Protein AF-A0A7H9DQM4-F1 (afdb_monomer_lite)

Radius of gyration: 20.91 Å; chains: 1; bounding box: 54×63×59 Å

Structure (mmCIF, N/CA/C/O backbone):
data_AF-A0A7H9DQM4-F1
#
_entry.id   AF-A0A7H9DQM4-F1
#
loop_
_atom_site.group_PDB
_atom_site.id
_atom_site.type_symbol
_atom_site.label_atom_id
_atom_site.label_alt_id
_atom_site.label_comp_id
_atom_site.label_asym_id
_atom_site.label_entity_id
_atom_site.label_seq_id
_atom_site.pdbx_PDB_ins_code
_atom_site.Cartn_x
_atom_site.Cartn_y
_atom_site.Cartn_z
_atom_site.occupancy
_atom_site.B_iso_or_equiv
_atom_site.auth_seq_id
_atom_site.auth_comp_id
_atom_site.auth_asym_id
_atom_site.auth_atom_id
_atom_site.pdbx_PDB_model_num
ATOM 1 N N . MET A 1 1 ? -36.161 44.760 -43.637 1.00 44.19 1 MET A N 1
ATOM 2 C CA . MET A 1 1 ? -35.387 45.020 -42.407 1.00 44.19 1 MET A CA 1
ATOM 3 C C . MET A 1 1 ? -36.335 44.905 -41.230 1.00 44.19 1 MET A C 1
ATOM 5 O O . MET A 1 1 ? -37.288 45.665 -41.188 1.00 44.19 1 MET A O 1
ATOM 9 N N . ASN A 1 2 ? -36.123 43.927 -40.350 1.00 32.44 2 ASN A N 1
ATOM 10 C CA . ASN A 1 2 ? -36.428 44.041 -38.924 1.00 32.44 2 ASN A CA 1
ATOM 11 C C . ASN A 1 2 ? -35.710 42.906 -38.190 1.00 32.44 2 ASN A C 1
ATOM 13 O O . ASN A 1 2 ? -35.942 41.729 -38.456 1.00 32.44 2 ASN A O 1
ATOM 17 N N . ASN A 1 3 ? -34.782 43.320 -37.331 1.00 38.41 3 ASN A N 1
ATOM 18 C CA . ASN A 1 3 ? -33.968 42.493 -36.455 1.00 38.41 3 ASN A CA 1
ATOM 19 C C . ASN A 1 3 ? -34.846 41.823 -35.398 1.00 38.41 3 ASN A C 1
ATOM 21 O O . ASN A 1 3 ? -35.487 42.526 -34.624 1.00 38.41 3 ASN A O 1
ATOM 25 N N . ASN A 1 4 ? -34.782 40.497 -35.303 1.00 34.72 4 ASN A N 1
ATOM 26 C CA . ASN A 1 4 ? -35.120 39.785 -34.076 1.00 34.72 4 ASN A CA 1
ATOM 27 C C . ASN A 1 4 ? -33.871 39.050 -33.594 1.00 34.72 4 ASN A C 1
ATOM 29 O O . ASN A 1 4 ? -33.494 38.004 -34.119 1.00 34.72 4 ASN A O 1
ATOM 33 N N . SER A 1 5 ? -33.221 39.649 -32.601 1.00 39.75 5 SER A N 1
ATOM 34 C CA . SER A 1 5 ? -32.125 39.064 -31.842 1.00 39.75 5 SER A CA 1
ATOM 35 C C . SER A 1 5 ? -32.677 37.942 -30.962 1.00 39.75 5 SER A C 1
ATOM 37 O O . SER A 1 5 ? -33.424 38.200 -30.020 1.00 39.75 5 SER A O 1
ATOM 39 N N . VAL A 1 6 ? -32.315 36.695 -31.261 1.00 37.50 6 VAL A N 1
ATOM 40 C CA . VAL A 1 6 ? -32.557 35.560 -30.365 1.00 37.50 6 VAL A CA 1
ATOM 41 C C . VAL A 1 6 ? -31.378 35.474 -29.400 1.00 37.50 6 VAL A C 1
ATOM 43 O O . VAL A 1 6 ? -30.269 35.118 -29.791 1.00 37.50 6 VAL A O 1
ATOM 46 N N . ASN A 1 7 ? -31.620 35.827 -28.138 1.00 35.59 7 ASN A N 1
ATOM 47 C CA . ASN A 1 7 ? -30.690 35.582 -27.040 1.00 35.59 7 ASN A CA 1
ATOM 48 C C . ASN A 1 7 ? -30.613 34.073 -26.778 1.00 35.59 7 ASN A C 1
ATOM 50 O O . ASN A 1 7 ? -31.539 33.482 -26.224 1.00 35.59 7 ASN A O 1
ATOM 54 N N . ILE A 1 8 ? -29.500 33.455 -27.167 1.00 38.97 8 ILE A N 1
ATOM 55 C CA . ILE A 1 8 ? -29.148 32.096 -26.760 1.00 38.97 8 ILE A CA 1
ATOM 56 C C . ILE A 1 8 ? -28.561 32.200 -25.352 1.00 38.97 8 ILE A C 1
ATOM 58 O O . ILE A 1 8 ? -27.406 32.582 -25.177 1.00 38.97 8 ILE A O 1
ATOM 62 N N . VAL A 1 9 ? -29.366 31.891 -24.336 1.00 37.50 9 VAL A N 1
ATOM 63 C CA . VAL A 1 9 ? -28.864 31.700 -22.972 1.00 37.50 9 VAL A CA 1
ATOM 64 C C . VAL A 1 9 ? -28.128 30.362 -22.948 1.00 37.50 9 VAL A C 1
ATOM 66 O O . VAL A 1 9 ? -28.746 29.299 -22.924 1.00 37.50 9 VAL A O 1
ATOM 69 N N . GLN A 1 10 ? -26.797 30.412 -23.008 1.00 35.47 10 GLN A N 1
ATOM 70 C CA . GLN A 1 10 ? -25.947 29.262 -22.719 1.00 35.47 10 GLN A CA 1
ATOM 71 C C . GLN A 1 10 ? -26.076 28.928 -21.233 1.00 35.47 10 GLN A C 1
ATOM 73 O O . GLN A 1 10 ? -25.578 29.648 -20.373 1.00 35.47 10 GLN A O 1
ATOM 78 N N . ASN A 1 11 ? -26.773 27.834 -20.938 1.00 35.66 11 ASN A N 1
ATOM 79 C CA . ASN A 1 11 ? -26.879 27.293 -19.593 1.00 35.66 11 ASN A CA 1
ATOM 80 C C . ASN A 1 11 ? -25.652 26.405 -19.326 1.00 35.66 11 ASN A C 1
ATOM 82 O O . ASN A 1 11 ? -25.683 25.196 -19.549 1.00 35.66 11 ASN A O 1
ATOM 86 N N . THR A 1 12 ? -24.536 27.010 -18.919 1.00 40.31 12 THR A N 1
ATOM 87 C CA . THR A 1 12 ? -23.339 26.285 -18.470 1.00 40.31 12 THR A CA 1
ATOM 88 C C . THR A 1 12 ? -23.440 26.002 -16.975 1.00 40.31 12 THR A C 1
ATOM 90 O O . THR A 1 12 ? -22.790 26.662 -16.170 1.00 40.31 12 THR A O 1
ATOM 93 N N . ASN A 1 13 ? -24.249 25.012 -16.600 1.00 38.84 13 ASN A N 1
ATOM 94 C CA . ASN A 1 13 ? -24.186 24.420 -15.264 1.00 38.84 13 ASN A CA 1
ATOM 95 C C . ASN A 1 13 ? -23.388 23.117 -15.332 1.00 38.84 13 ASN A C 1
ATOM 97 O O . ASN A 1 13 ? -23.946 22.024 -15.351 1.00 38.84 13 ASN A O 1
ATOM 101 N N . THR A 1 14 ? -22.063 23.238 -15.372 1.00 46.62 14 THR A N 1
ATOM 102 C CA . THR A 1 14 ? -21.159 22.172 -14.923 1.00 46.62 14 THR A CA 1
ATOM 103 C C . THR A 1 14 ? -20.998 22.298 -13.411 1.00 46.62 14 THR A C 1
ATOM 105 O O . THR A 1 14 ? -19.963 22.748 -12.922 1.00 46.62 14 THR A O 1
ATOM 108 N N . GLU A 1 15 ? -22.045 21.962 -12.659 1.00 41.69 15 GLU A N 1
ATOM 109 C CA . GLU A 1 15 ? -21.874 21.645 -11.243 1.00 41.69 15 GLU A CA 1
ATOM 110 C C . GLU A 1 15 ? -21.448 20.179 -11.157 1.00 41.69 15 GLU A C 1
ATOM 112 O O . GLU A 1 15 ? -22.203 19.280 -11.529 1.00 41.69 15 GLU A O 1
ATOM 117 N N . ASN A 1 16 ? -20.216 19.942 -10.698 1.00 45.72 16 ASN A N 1
ATOM 118 C CA . ASN A 1 16 ? -19.781 18.604 -10.310 1.00 45.72 16 ASN A CA 1
ATOM 119 C C . ASN A 1 16 ? -20.790 18.041 -9.294 1.00 45.72 16 ASN A C 1
ATOM 121 O O . ASN A 1 16 ? -21.164 18.767 -8.362 1.00 45.72 16 ASN A O 1
ATOM 125 N N . PRO A 1 17 ? -21.240 16.783 -9.442 1.00 47.78 17 PRO A N 1
ATOM 126 C CA . PRO A 1 17 ? -22.195 16.202 -8.513 1.00 47.78 17 PRO A CA 1
ATOM 127 C C . PRO A 1 17 ? -21.621 16.259 -7.094 1.00 47.78 17 PRO A C 1
ATOM 129 O O . PRO A 1 17 ? -20.478 15.868 -6.853 1.00 47.78 17 PRO A O 1
ATOM 132 N N . LYS A 1 18 ? -22.409 16.788 -6.149 1.00 44.75 18 LYS A N 1
ATOM 133 C CA . LYS A 1 18 ? -22.052 16.764 -4.726 1.00 44.75 18 LYS A CA 1
ATOM 134 C C . LYS A 1 18 ? -21.859 15.304 -4.292 1.00 44.75 18 LYS A C 1
ATOM 136 O O . LYS A 1 18 ? -22.690 14.475 -4.662 1.00 44.75 18 LYS A O 1
ATOM 141 N N . PRO A 1 19 ? -20.813 14.989 -3.509 1.00 51.72 19 PRO A N 1
ATOM 142 C CA . PRO A 1 19 ? -20.580 13.628 -3.048 1.00 51.72 19 PRO A CA 1
ATOM 143 C C . PRO A 1 19 ? -21.771 13.142 -2.217 1.00 51.72 19 PRO A C 1
ATOM 145 O O . PRO A 1 19 ? -22.241 13.840 -1.314 1.00 51.72 19 PRO A O 1
ATOM 148 N N . ASP A 1 20 ? -22.267 11.954 -2.556 1.00 57.88 20 ASP A N 1
ATOM 149 C CA . ASP A 1 20 ? -23.312 11.261 -1.811 1.00 57.88 20 ASP A CA 1
ATOM 150 C C . ASP A 1 20 ? -22.769 10.873 -0.427 1.00 57.88 20 ASP A C 1
ATOM 152 O O . ASP A 1 20 ? -21.720 10.235 -0.303 1.00 57.88 20 ASP A O 1
ATOM 156 N N . ASN A 1 21 ? -23.474 11.292 0.624 1.00 64.69 21 ASN A N 1
ATOM 157 C CA . ASN A 1 21 ? -23.032 11.180 2.016 1.00 64.69 21 ASN A CA 1
ATOM 158 C C . ASN A 1 21 ? -22.983 9.722 2.523 1.00 64.69 21 ASN A C 1
ATOM 160 O O . ASN A 1 21 ? -22.493 9.474 3.623 1.00 64.69 21 ASN A O 1
ATOM 164 N N . ASN A 1 22 ? -23.469 8.767 1.721 1.00 77.25 22 ASN A N 1
ATOM 165 C CA . ASN A 1 22 ? -23.431 7.332 2.003 1.00 77.25 22 ASN A CA 1
ATOM 166 C C . ASN A 1 22 ? -22.260 6.592 1.335 1.00 77.25 22 ASN A C 1
ATOM 168 O O . ASN A 1 22 ? -22.155 5.378 1.477 1.00 77.25 22 ASN A O 1
ATOM 172 N N . GLN A 1 23 ? -21.387 7.276 0.594 1.00 91.06 23 GLN A N 1
ATOM 173 C CA . GLN A 1 23 ? -20.245 6.620 -0.042 1.00 91.06 23 GLN A CA 1
ATOM 174 C C . GLN A 1 23 ? -19.089 6.409 0.937 1.00 91.06 23 GLN A C 1
ATOM 176 O O . GLN A 1 23 ? -18.832 7.239 1.816 1.00 91.06 23 GLN A O 1
ATOM 181 N N . ASN A 1 24 ? -18.336 5.329 0.724 1.00 95.38 24 ASN A N 1
ATOM 182 C CA . ASN A 1 24 ? -17.069 5.104 1.413 1.00 95.38 24 ASN A CA 1
ATOM 183 C C . ASN A 1 24 ? -16.102 6.266 1.173 1.00 95.38 24 ASN A C 1
ATOM 185 O O . ASN A 1 24 ? -16.124 6.935 0.134 1.00 95.38 24 ASN A O 1
ATOM 189 N N . GLU A 1 25 ? -15.243 6.520 2.150 1.00 96.50 25 GLU A N 1
ATOM 190 C CA . GLU A 1 25 ? -14.303 7.628 2.103 1.00 96.50 25 GLU A CA 1
ATOM 191 C C . GLU A 1 25 ? -13.268 7.464 0.989 1.00 96.50 25 GLU A C 1
ATOM 193 O O . GLU A 1 25 ? -12.878 6.356 0.612 1.00 96.50 25 GLU A O 1
ATOM 198 N N . VAL A 1 26 ? -12.778 8.606 0.508 1.00 96.50 26 VAL A N 1
ATOM 199 C CA . VAL A 1 26 ? -11.675 8.672 -0.449 1.00 96.50 26 VAL A CA 1
ATOM 200 C C . VAL A 1 26 ? -10.346 8.680 0.296 1.00 96.50 26 VAL A C 1
ATOM 202 O O . VAL A 1 26 ? -10.137 9.467 1.227 1.00 96.50 26 VAL A O 1
ATOM 205 N N . MET A 1 27 ? -9.415 7.849 -0.160 1.00 96.81 27 MET A N 1
ATOM 206 C CA . MET A 1 27 ? -8.017 7.874 0.251 1.00 96.81 27 MET A CA 1
ATOM 207 C C . MET A 1 27 ? -7.147 8.159 -0.971 1.00 96.81 27 MET A C 1
ATOM 209 O O . MET A 1 27 ? -6.759 7.259 -1.708 1.00 96.81 27 MET A O 1
ATOM 213 N N . LYS A 1 28 ? -6.829 9.439 -1.188 1.00 94.81 28 LYS A N 1
ATOM 214 C CA . LYS A 1 28 ? -6.000 9.849 -2.325 1.00 94.81 28 LYS A CA 1
ATOM 215 C C . LYS A 1 28 ? -4.573 9.367 -2.139 1.00 94.81 28 LYS A C 1
ATOM 217 O O . LYS A 1 28 ? -3.966 9.585 -1.089 1.00 94.81 28 LYS A O 1
ATOM 222 N N . THR A 1 29 ? -4.011 8.797 -3.198 1.00 93.06 29 THR A N 1
ATOM 223 C CA . THR A 1 29 ? -2.609 8.365 -3.232 1.00 93.06 29 THR A CA 1
ATOM 224 C C . THR A 1 29 ? -1.647 9.499 -2.845 1.00 93.06 29 THR A C 1
ATOM 226 O O . THR A 1 29 ? -0.685 9.273 -2.110 1.00 93.06 29 THR A O 1
ATOM 229 N N . ASP A 1 30 ? -1.943 10.735 -3.254 1.00 94.94 30 ASP A N 1
ATOM 230 C CA . ASP A 1 30 ? -1.110 11.908 -2.964 1.00 94.94 30 ASP A CA 1
ATOM 231 C C . ASP A 1 30 ? -1.087 12.309 -1.484 1.00 94.94 30 ASP A C 1
ATOM 233 O O . ASP A 1 30 ? -0.140 12.963 -1.042 1.00 94.94 30 ASP A O 1
ATOM 237 N N . ASP A 1 31 ? -2.064 11.871 -0.691 1.00 97.12 31 ASP A N 1
ATOM 238 C CA . ASP A 1 31 ? -2.126 12.136 0.748 1.00 97.12 31 ASP A CA 1
ATOM 239 C C . ASP A 1 31 ? -1.282 11.149 1.574 1.00 97.12 31 ASP A C 1
ATOM 241 O O . ASP A 1 31 ? -1.224 11.263 2.805 1.00 97.12 31 ASP A O 1
ATOM 245 N N . ILE A 1 32 ? -0.633 10.180 0.917 1.00 98.38 32 ILE A N 1
ATOM 246 C CA . ILE A 1 32 ? 0.113 9.090 1.548 1.00 98.38 32 ILE A CA 1
ATOM 247 C C . ILE A 1 32 ? 1.622 9.323 1.414 1.00 98.38 32 ILE A C 1
ATOM 249 O O . ILE A 1 32 ? 2.131 9.682 0.351 1.00 98.38 32 ILE A O 1
ATOM 253 N N . LEU A 1 33 ? 2.352 9.083 2.506 1.00 98.62 33 LEU A N 1
ATOM 254 C CA . LEU A 1 33 ? 3.802 8.901 2.504 1.00 98.62 33 LEU A CA 1
ATOM 255 C C . LEU A 1 33 ? 4.180 7.573 3.165 1.00 98.62 33 LEU A C 1
ATOM 257 O O . LEU A 1 33 ? 4.001 7.400 4.374 1.00 98.62 33 LEU A O 1
ATOM 261 N N . PHE A 1 34 ? 4.764 6.658 2.399 1.00 98.50 34 PHE A N 1
ATOM 262 C CA . PHE A 1 34 ? 5.279 5.381 2.884 1.00 98.50 34 PHE A CA 1
ATOM 263 C C . PHE A 1 34 ? 6.565 5.586 3.673 1.00 98.50 34 PHE A C 1
ATOM 265 O O . PHE A 1 34 ? 7.486 6.283 3.235 1.00 98.50 34 PHE A O 1
ATOM 272 N N . ASN A 1 35 ? 6.590 5.028 4.884 1.00 98.06 35 ASN A N 1
ATOM 273 C CA . ASN A 1 35 ? 7.626 5.240 5.893 1.00 98.06 35 ASN A CA 1
ATOM 274 C C . ASN A 1 35 ? 7.956 6.728 6.117 1.00 98.06 35 ASN A C 1
ATOM 276 O O . ASN A 1 35 ? 9.084 7.082 6.460 1.00 98.06 35 ASN A O 1
ATOM 280 N N . GLY A 1 36 ? 6.956 7.597 5.905 1.00 97.94 36 GLY A N 1
ATOM 281 C CA . GLY A 1 36 ? 7.062 9.052 6.013 1.00 97.94 36 GLY A CA 1
ATOM 282 C C . GLY A 1 36 ? 7.931 9.722 4.946 1.00 97.94 36 GLY A C 1
ATOM 283 O O . GLY A 1 36 ? 8.246 10.898 5.100 1.00 97.94 36 GLY A O 1
ATOM 284 N N . LYS A 1 37 ? 8.337 8.999 3.894 1.00 97.75 37 LYS A N 1
ATOM 285 C CA . LYS A 1 37 ? 9.330 9.465 2.914 1.00 97.75 37 LYS A CA 1
ATOM 286 C C . LYS A 1 37 ? 8.836 9.420 1.471 1.00 97.75 37 LYS A C 1
ATOM 288 O O . LYS A 1 37 ? 9.009 10.402 0.760 1.00 97.75 37 LYS A O 1
ATOM 293 N N . LEU A 1 38 ? 8.250 8.304 1.036 1.00 97.94 38 LEU A N 1
ATOM 294 C CA . LEU A 1 38 ? 7.971 8.063 -0.385 1.00 97.94 38 LEU A CA 1
ATOM 295 C C . LEU A 1 38 ? 6.497 8.231 -0.726 1.00 97.94 38 LEU A C 1
ATOM 297 O O . LEU A 1 38 ? 5.632 7.830 0.047 1.00 97.94 38 LEU A O 1
ATOM 301 N N . LYS A 1 39 ? 6.213 8.771 -1.912 1.00 98.12 39 LYS A N 1
ATOM 302 C CA . LYS A 1 39 ? 4.899 8.629 -2.557 1.00 98.12 39 LYS A CA 1
ATOM 303 C C . LYS A 1 39 ? 4.720 7.191 -3.056 1.00 98.12 39 LYS A C 1
ATOM 305 O O . LYS A 1 39 ? 5.635 6.383 -2.934 1.00 98.12 39 LYS A O 1
ATOM 310 N N . ARG A 1 40 ? 3.541 6.851 -3.589 1.00 97.31 40 ARG A N 1
ATOM 311 C CA . ARG A 1 40 ? 3.276 5.498 -4.119 1.00 97.31 40 ARG A CA 1
ATOM 312 C C . ARG A 1 40 ? 4.184 5.137 -5.285 1.00 97.31 40 ARG A C 1
ATOM 314 O O . ARG A 1 40 ? 4.616 3.996 -5.344 1.00 97.31 40 ARG A O 1
ATOM 321 N N . PHE A 1 41 ? 4.467 6.105 -6.152 1.00 98.12 41 PHE A N 1
ATOM 322 C CA . PHE A 1 41 ? 5.373 5.970 -7.285 1.00 98.12 41 PHE A CA 1
ATOM 323 C C . PHE A 1 41 ? 6.719 6.609 -6.949 1.00 98.12 41 PHE A C 1
ATOM 325 O O . PHE A 1 41 ? 6.764 7.724 -6.423 1.00 98.12 41 PHE A O 1
ATOM 332 N N . PHE A 1 42 ? 7.807 5.894 -7.210 1.00 98.31 42 PHE A N 1
ATOM 333 C CA . PHE A 1 42 ? 9.168 6.313 -6.871 1.00 98.31 42 PHE A CA 1
ATOM 334 C C . PHE A 1 42 ? 10.201 5.563 -7.719 1.00 98.31 42 PHE A C 1
ATOM 336 O O . PHE A 1 42 ? 9.850 4.748 -8.569 1.00 98.31 42 PHE A O 1
ATOM 343 N N . THR A 1 43 ? 11.489 5.856 -7.525 1.00 98.38 43 THR A N 1
ATOM 344 C CA . THR A 1 43 ? 12.563 5.215 -8.295 1.00 98.38 43 THR A CA 1
ATOM 345 C C . THR A 1 43 ? 13.144 3.992 -7.593 1.00 98.38 43 THR A C 1
ATOM 347 O O . THR A 1 43 ? 13.064 3.850 -6.372 1.00 98.38 43 THR A O 1
ATOM 350 N N . LYS A 1 44 ? 13.863 3.145 -8.335 1.00 96.56 44 LYS A N 1
ATOM 351 C CA . LYS A 1 44 ? 14.644 2.050 -7.735 1.00 96.56 44 LYS A CA 1
ATOM 352 C C . LYS A 1 44 ? 15.605 2.525 -6.635 1.00 96.56 44 LYS A C 1
ATOM 354 O O . LYS A 1 44 ? 15.747 1.873 -5.605 1.00 96.56 44 LYS A O 1
ATOM 359 N N . LYS A 1 45 ? 16.248 3.679 -6.827 1.00 97.62 45 LYS A N 1
ATOM 360 C CA . LYS A 1 45 ? 17.154 4.256 -5.824 1.00 97.62 45 LYS A CA 1
ATOM 361 C C . LYS A 1 45 ? 16.408 4.613 -4.535 1.00 97.62 45 LYS A C 1
ATOM 363 O O . LYS A 1 45 ? 16.929 4.407 -3.442 1.00 97.62 45 LYS A O 1
ATOM 368 N N . ASP A 1 46 ? 15.192 5.132 -4.655 1.00 98.31 46 ASP A N 1
ATOM 369 C CA . ASP A 1 46 ? 14.350 5.447 -3.501 1.00 98.31 46 ASP A CA 1
ATOM 370 C C . ASP A 1 46 ? 13.933 4.183 -2.748 1.00 98.31 46 ASP A C 1
ATOM 372 O O . ASP A 1 46 ? 13.976 4.173 -1.515 1.00 98.31 46 ASP A O 1
ATOM 376 N N . PHE A 1 47 ? 13.612 3.107 -3.479 1.00 98.19 47 PHE A N 1
ATOM 377 C CA . PHE A 1 47 ? 13.342 1.795 -2.893 1.00 98.19 47 PHE A CA 1
ATOM 378 C C . PHE A 1 47 ? 14.501 1.352 -1.993 1.00 98.19 47 PHE A C 1
ATOM 380 O O . PHE A 1 47 ? 14.315 1.106 -0.802 1.00 98.19 47 PHE A O 1
ATOM 387 N N . GLU A 1 48 ? 15.714 1.323 -2.548 1.00 96.62 48 GLU A N 1
ATOM 388 C CA . GLU A 1 48 ? 16.916 0.869 -1.846 1.00 96.62 48 GLU A CA 1
ATOM 389 C C . GLU A 1 48 ? 17.243 1.756 -0.633 1.00 96.62 48 GLU A C 1
ATOM 391 O O . GLU A 1 48 ? 17.642 1.252 0.415 1.00 96.62 48 GLU A O 1
ATOM 396 N N . ASN A 1 49 ? 17.010 3.068 -0.729 1.00 97.69 49 ASN A N 1
ATOM 397 C CA . ASN A 1 49 ? 17.266 4.009 0.364 1.00 97.69 49 ASN A CA 1
ATOM 398 C C . ASN A 1 49 ? 16.261 3.908 1.522 1.00 97.69 49 ASN A C 1
ATOM 400 O O . ASN A 1 49 ? 16.610 4.213 2.666 1.00 97.69 49 ASN A O 1
ATOM 404 N N . VAL A 1 50 ? 14.999 3.572 1.241 1.00 97.31 50 VAL A N 1
ATOM 405 C CA . VAL A 1 50 ? 13.917 3.602 2.241 1.00 97.31 50 VAL A CA 1
ATOM 406 C C . VAL A 1 50 ? 13.573 2.219 2.773 1.00 97.31 50 VAL A C 1
ATOM 408 O O . VAL A 1 50 ? 13.340 2.088 3.975 1.00 97.31 50 VAL A O 1
ATOM 411 N N . PHE A 1 51 ? 13.556 1.206 1.911 1.00 96.19 51 PHE A N 1
ATOM 412 C CA . PHE A 1 51 ? 13.214 -0.175 2.255 1.00 96.19 51 PHE A CA 1
ATOM 413 C C . PHE A 1 51 ? 14.439 -1.093 2.338 1.00 96.19 51 PHE A C 1
ATOM 415 O O . PHE A 1 51 ? 14.373 -2.153 2.963 1.00 96.19 51 PHE A O 1
ATOM 422 N N . GLY A 1 52 ? 15.571 -0.688 1.757 1.00 96.00 52 GLY A N 1
ATOM 423 C CA . GLY A 1 52 ? 16.768 -1.518 1.678 1.00 96.00 52 GLY A CA 1
ATOM 424 C C . GLY A 1 52 ? 16.699 -2.522 0.529 1.00 96.00 52 GLY A C 1
ATOM 425 O O . GLY A 1 52 ? 16.073 -2.291 -0.504 1.00 96.00 52 GLY A O 1
ATOM 426 N N . LYS A 1 53 ? 17.376 -3.659 0.700 1.00 97.00 53 LYS A N 1
ATOM 427 C CA . LYS A 1 53 ? 17.347 -4.751 -0.277 1.00 97.00 53 LYS A CA 1
ATOM 428 C C . LYS A 1 53 ? 16.026 -5.519 -0.165 1.00 97.00 53 LYS A C 1
ATOM 430 O O . LYS A 1 53 ? 15.584 -5.798 0.947 1.00 97.00 53 LYS A O 1
ATOM 435 N N . ALA A 1 54 ? 15.442 -5.890 -1.304 1.00 98.00 54 ALA A N 1
ATOM 436 C CA . ALA A 1 54 ? 14.294 -6.792 -1.339 1.00 98.00 54 ALA A CA 1
ATOM 437 C C . ALA A 1 54 ? 14.650 -8.180 -0.786 1.00 98.00 54 ALA A C 1
ATOM 439 O O . ALA A 1 54 ? 15.780 -8.654 -0.948 1.00 98.00 54 ALA A O 1
ATOM 440 N N . ASP A 1 55 ? 13.668 -8.819 -0.158 1.00 98.00 55 ASP A N 1
ATOM 441 C CA . ASP A 1 55 ? 13.789 -10.165 0.395 1.00 98.00 55 ASP A CA 1
ATOM 442 C C . ASP A 1 55 ? 13.712 -11.214 -0.730 1.00 98.00 55 ASP A C 1
ATOM 444 O O . ASP A 1 55 ? 14.445 -12.202 -0.714 1.00 98.00 55 ASP A O 1
ATOM 448 N N . SER A 1 56 ? 12.887 -10.958 -1.750 1.00 97.81 56 SER A N 1
ATOM 449 C CA . SER A 1 56 ? 12.830 -11.730 -2.995 1.00 97.81 56 SER A CA 1
ATOM 450 C C . SER A 1 56 ? 12.383 -10.861 -4.176 1.00 97.81 56 SER A C 1
ATOM 452 O O . SER A 1 56 ? 11.838 -9.767 -4.002 1.00 97.81 56 SER A O 1
ATOM 454 N N . ILE A 1 57 ? 12.663 -11.338 -5.391 1.00 97.50 57 ILE A N 1
ATOM 455 C CA . ILE A 1 57 ? 12.275 -10.705 -6.655 1.00 97.50 57 ILE A CA 1
ATOM 456 C C . ILE A 1 57 ? 11.754 -11.809 -7.576 1.00 97.50 57 ILE A C 1
ATOM 458 O O . ILE A 1 57 ? 12.410 -12.843 -7.694 1.00 97.50 57 ILE A O 1
ATOM 462 N N . MET A 1 58 ? 10.610 -11.587 -8.218 1.00 96.62 58 MET A N 1
ATOM 463 C CA . MET A 1 58 ? 9.976 -12.531 -9.146 1.00 96.62 58 MET A CA 1
ATOM 464 C C . MET A 1 58 ? 9.587 -11.818 -10.438 1.00 96.62 58 MET A C 1
ATOM 466 O O . MET A 1 58 ? 9.310 -10.615 -10.419 1.00 96.62 58 MET A O 1
ATOM 470 N N . LEU A 1 59 ? 9.576 -12.538 -11.560 1.00 95.69 59 LEU A N 1
ATOM 471 C CA . LEU A 1 59 ? 9.031 -11.997 -12.802 1.00 95.69 59 LEU A CA 1
ATOM 472 C C . LEU A 1 59 ? 7.508 -11.948 -12.697 1.00 95.69 59 LEU A C 1
ATOM 474 O O . LEU A 1 59 ? 6.870 -12.925 -12.314 1.00 95.69 59 LEU A O 1
ATOM 478 N N . MET A 1 60 ? 6.900 -10.827 -13.081 1.00 93.38 60 MET A N 1
ATOM 479 C CA . MET A 1 60 ? 5.436 -10.724 -13.068 1.00 93.38 60 MET A CA 1
ATOM 480 C C . MET A 1 60 ? 4.795 -11.683 -14.075 1.00 93.38 60 MET A C 1
ATOM 482 O O . MET A 1 60 ? 3.677 -12.135 -13.864 1.00 93.38 60 MET A O 1
ATOM 486 N N . SER A 1 61 ? 5.495 -12.029 -15.157 1.00 89.50 61 SER A N 1
ATOM 487 C CA . SER A 1 61 ? 5.037 -13.025 -16.132 1.00 89.50 61 SER A CA 1
ATOM 488 C C . SER A 1 61 ? 4.921 -14.443 -15.556 1.00 89.50 61 SER A C 1
ATOM 490 O O . SER A 1 61 ? 4.147 -15.236 -16.086 1.00 89.50 61 SER A O 1
ATOM 492 N N . GLU A 1 62 ? 5.633 -14.755 -14.468 1.00 88.56 62 GLU A N 1
ATOM 493 C CA . GLU A 1 62 ? 5.536 -16.039 -13.758 1.00 88.56 62 GLU A CA 1
ATOM 494 C C . GLU A 1 62 ? 4.349 -16.065 -12.783 1.00 88.56 62 GLU A C 1
ATOM 496 O O . GLU A 1 62 ? 3.694 -17.094 -12.638 1.00 88.56 62 GLU A O 1
ATOM 501 N N . GLU A 1 63 ? 4.040 -14.925 -12.159 1.00 85.06 63 GLU A N 1
ATOM 502 C CA . GLU A 1 63 ? 2.901 -14.762 -11.240 1.00 85.06 63 GLU A CA 1
ATOM 503 C C . GLU A 1 63 ? 1.569 -14.521 -11.975 1.00 85.06 63 GLU A C 1
ATOM 505 O O . GLU A 1 63 ? 0.499 -14.755 -11.416 1.00 85.06 63 GLU A O 1
ATOM 510 N N . ALA A 1 64 ? 1.632 -14.055 -13.228 1.00 81.44 64 ALA A N 1
ATOM 511 C CA . ALA A 1 64 ? 0.497 -13.759 -14.103 1.00 81.44 64 ALA A CA 1
ATOM 512 C C . ALA A 1 64 ? -0.623 -12.927 -13.428 1.00 81.44 64 ALA A C 1
ATOM 514 O O . ALA A 1 64 ? -1.779 -13.366 -13.385 1.00 81.44 64 ALA A O 1
ATOM 515 N N . PRO A 1 65 ? -0.323 -11.718 -12.907 1.00 82.19 65 PRO A N 1
ATOM 516 C CA . PRO A 1 65 ? -1.314 -10.901 -12.229 1.00 82.19 65 PRO A CA 1
ATOM 517 C C . PRO A 1 65 ? -2.400 -10.411 -13.190 1.00 82.19 65 PRO A C 1
ATOM 519 O O . PRO A 1 65 ? -2.202 -10.241 -14.401 1.00 82.19 65 PRO A O 1
ATOM 522 N N . CYS A 1 66 ? -3.573 -10.182 -12.605 1.00 79.00 66 CYS A N 1
ATOM 523 C CA . CYS A 1 66 ? -4.767 -9.773 -13.332 1.00 79.00 66 CYS A CA 1
ATOM 524 C C . CYS A 1 66 ? -4.627 -8.366 -13.930 1.00 79.00 66 CYS A C 1
ATOM 526 O O . CYS A 1 66 ? -4.976 -8.148 -15.086 1.00 79.00 66 CYS A O 1
ATOM 528 N N . SER A 1 67 ? -4.047 -7.445 -13.160 1.00 84.00 67 SER A N 1
ATOM 529 C CA . SER A 1 67 ? -3.812 -6.045 -13.515 1.00 84.00 67 SER A CA 1
ATOM 530 C C . SER A 1 67 ? -2.351 -5.674 -13.273 1.00 84.00 67 SER A C 1
ATOM 532 O O . SER A 1 67 ? -1.716 -6.250 -12.392 1.00 84.00 67 SER A O 1
ATOM 534 N N . TYR A 1 68 ? -1.838 -4.707 -14.035 1.00 87.06 68 TYR A N 1
ATOM 535 C CA . TYR A 1 68 ? -0.479 -4.175 -13.908 1.00 87.06 68 TYR A CA 1
ATOM 536 C C . TYR A 1 68 ? -0.566 -2.669 -13.674 1.00 87.06 68 TYR A C 1
ATOM 538 O O . TYR A 1 68 ? -1.296 -1.972 -14.376 1.00 87.06 68 TYR A O 1
ATOM 546 N N . ILE A 1 69 ? 0.206 -2.146 -12.725 1.00 91.62 69 ILE A N 1
ATOM 547 C CA . ILE A 1 69 ? 0.310 -0.704 -12.485 1.00 91.62 69 ILE A CA 1
ATOM 548 C C . ILE A 1 69 ? 1.034 -0.025 -13.656 1.00 91.62 69 ILE A C 1
ATOM 550 O O . ILE A 1 69 ? 0.658 1.073 -14.063 1.00 91.62 69 ILE A O 1
ATOM 554 N N . PHE A 1 70 ? 2.062 -0.675 -14.206 1.00 91.88 70 PHE A N 1
ATOM 555 C CA . PHE A 1 70 ? 2.870 -0.162 -15.320 1.00 91.88 70 PHE A CA 1
ATOM 556 C C . PHE A 1 70 ? 2.454 -0.744 -16.681 1.00 91.88 70 PHE A C 1
ATOM 558 O O . PHE A 1 70 ? 3.301 -1.092 -17.504 1.00 91.88 70 PHE A O 1
ATOM 565 N N . GLU A 1 71 ? 1.148 -0.863 -16.927 1.00 86.69 71 GLU A N 1
ATOM 566 C CA . GLU A 1 71 ? 0.635 -1.309 -18.224 1.00 86.69 71 GLU A CA 1
ATOM 567 C C . GLU A 1 71 ? 0.956 -0.297 -19.339 1.00 86.69 71 GLU A C 1
ATOM 569 O O . GLU A 1 71 ? 0.867 0.924 -19.160 1.00 86.69 71 GLU A O 1
ATOM 574 N N . ASN A 1 72 ? 1.346 -0.797 -20.515 1.00 85.56 72 ASN A N 1
ATOM 575 C CA . ASN A 1 72 ? 1.562 0.059 -21.675 1.00 85.56 72 ASN A CA 1
ATOM 576 C C . ASN A 1 72 ? 0.225 0.628 -22.177 1.00 85.56 72 ASN A C 1
ATOM 578 O O . ASN A 1 72 ? -0.841 0.054 -21.981 1.00 85.56 72 ASN A O 1
ATOM 582 N N . LYS A 1 73 ? 0.269 1.747 -22.909 1.00 84.88 73 LYS A N 1
ATOM 583 C CA . LYS A 1 73 ? -0.947 2.405 -23.435 1.00 84.88 73 LYS A CA 1
ATOM 584 C C . LYS A 1 73 ? -1.807 1.518 -24.343 1.00 84.88 73 LYS A C 1
ATOM 586 O O . LYS A 1 73 ? -2.977 1.820 -24.544 1.00 84.88 73 LYS A O 1
ATOM 591 N N . ASP A 1 74 ? -1.210 0.496 -24.941 1.00 85.81 74 ASP A N 1
ATOM 592 C CA . ASP A 1 74 ? -1.869 -0.483 -25.804 1.00 85.81 74 ASP A CA 1
ATOM 593 C C . ASP A 1 74 ? -2.352 -1.733 -25.042 1.00 85.81 74 ASP A C 1
ATOM 595 O O . ASP A 1 74 ? -2.777 -2.700 -25.670 1.00 85.81 74 ASP A O 1
ATOM 599 N N . GLY A 1 75 ? -2.283 -1.728 -23.706 1.00 82.25 75 GLY A N 1
ATOM 600 C CA . GLY A 1 75 ? -2.651 -2.858 -22.851 1.00 82.25 75 GLY A CA 1
ATOM 601 C C . GLY A 1 75 ? -1.597 -3.968 -22.809 1.00 82.25 75 GLY A C 1
ATOM 602 O O . GLY A 1 75 ? -1.833 -5.032 -22.238 1.00 82.25 75 GLY A O 1
ATOM 603 N N . THR A 1 76 ? -0.436 -3.779 -23.447 1.00 84.50 76 THR A N 1
ATOM 604 C CA . THR A 1 76 ? 0.631 -4.783 -23.413 1.00 84.50 76 THR A CA 1
ATOM 605 C C . THR A 1 76 ? 1.436 -4.710 -22.117 1.00 84.50 76 THR A C 1
ATOM 607 O O . THR A 1 76 ? 1.559 -3.666 -21.475 1.00 84.50 76 THR A O 1
ATOM 610 N N . LYS A 1 77 ? 2.016 -5.852 -21.743 1.00 84.12 77 LYS A N 1
ATOM 611 C CA . LYS A 1 77 ? 2.810 -6.038 -20.523 1.00 84.12 77 LYS A CA 1
ATOM 612 C C . LYS A 1 77 ? 4.283 -6.153 -20.895 1.00 84.12 77 LYS A C 1
ATOM 614 O O . LYS A 1 77 ? 4.606 -6.813 -21.887 1.00 84.12 77 LYS A O 1
ATOM 619 N N . ASN A 1 78 ? 5.190 -5.565 -20.113 1.00 88.94 78 ASN A N 1
ATOM 620 C CA . ASN A 1 78 ? 6.614 -5.789 -20.349 1.00 88.94 78 ASN A CA 1
ATOM 621 C C . ASN A 1 78 ? 7.038 -7.102 -19.685 1.00 88.94 78 ASN A C 1
ATOM 623 O O . ASN A 1 78 ? 6.845 -7.310 -18.490 1.00 88.94 78 ASN A O 1
ATOM 627 N N . MET A 1 79 ? 7.654 -7.988 -20.466 1.00 89.56 79 MET A N 1
ATOM 628 C CA . MET A 1 79 ? 8.045 -9.325 -19.995 1.00 89.56 79 MET A CA 1
ATOM 629 C C . MET A 1 79 ? 9.108 -9.304 -18.887 1.00 89.56 79 MET A C 1
ATOM 631 O O . MET A 1 79 ? 9.239 -10.284 -18.157 1.00 89.56 79 MET A O 1
ATOM 635 N N . ASP A 1 80 ? 9.832 -8.188 -18.762 1.00 93.75 80 ASP A N 1
ATOM 636 C CA . ASP A 1 80 ? 10.889 -7.981 -17.772 1.00 93.75 80 ASP A CA 1
ATOM 637 C C . ASP A 1 80 ? 10.401 -7.281 -16.490 1.00 93.75 80 ASP A C 1
ATOM 639 O O . ASP A 1 80 ? 11.216 -7.042 -15.589 1.00 93.75 80 ASP A O 1
ATOM 643 N N . ASP A 1 81 ? 9.108 -6.935 -16.404 1.00 95.56 81 ASP A N 1
ATOM 644 C CA . ASP A 1 81 ? 8.521 -6.334 -15.206 1.00 95.56 81 ASP A CA 1
ATOM 645 C C . ASP A 1 81 ? 8.533 -7.335 -14.044 1.00 95.56 81 ASP A C 1
ATOM 647 O O . ASP A 1 81 ? 8.374 -8.553 -14.210 1.00 95.56 81 ASP A O 1
ATOM 651 N N . LYS A 1 82 ? 8.778 -6.816 -12.841 1.00 97.12 82 LYS A N 1
ATOM 652 C CA . LYS A 1 82 ? 9.095 -7.626 -11.661 1.00 97.12 82 LYS A CA 1
ATOM 653 C C . LYS A 1 82 ? 8.266 -7.229 -10.462 1.00 97.12 82 LYS A C 1
ATOM 655 O O . LYS A 1 82 ? 8.067 -6.045 -10.199 1.00 97.12 82 LYS A O 1
ATOM 660 N N . TYR A 1 83 ? 7.934 -8.232 -9.660 1.00 97.50 83 TYR A N 1
ATOM 661 C CA . TYR A 1 83 ? 7.563 -8.020 -8.275 1.00 97.50 83 TYR A CA 1
ATOM 662 C C . TYR A 1 83 ? 8.797 -8.038 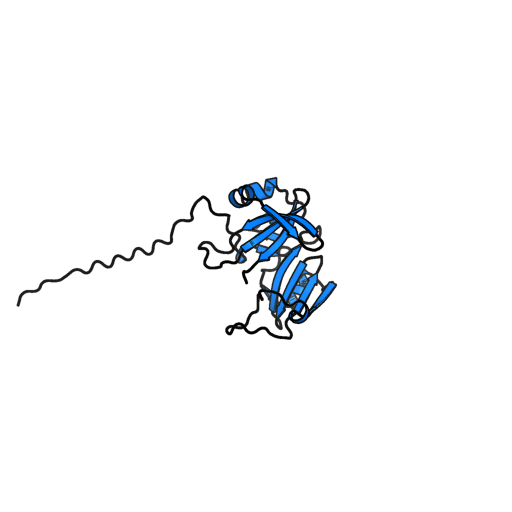-7.386 1.00 97.50 83 TYR A C 1
ATOM 664 O O . TYR A 1 83 ? 9.627 -8.945 -7.447 1.00 97.50 83 TYR A O 1
ATOM 672 N N . TYR A 1 84 ? 8.894 -7.030 -6.530 1.00 98.31 84 TYR A N 1
ATOM 673 C CA . TYR A 1 84 ? 9.838 -6.969 -5.427 1.00 98.31 84 TYR A CA 1
ATOM 674 C C . TYR A 1 84 ? 9.058 -7.194 -4.137 1.00 98.31 84 TYR A C 1
ATOM 676 O O . TYR A 1 84 ? 8.035 -6.548 -3.908 1.00 98.31 84 TYR A O 1
ATOM 684 N N . TYR A 1 85 ? 9.553 -8.080 -3.279 1.00 97.75 85 TYR A N 1
ATOM 685 C CA . TYR A 1 85 ? 8.938 -8.358 -1.985 1.00 97.75 85 TYR A CA 1
ATOM 686 C C . TYR A 1 85 ? 9.845 -7.865 -0.870 1.00 97.75 85 TYR A C 1
ATOM 688 O O . TYR A 1 85 ? 11.049 -8.138 -0.867 1.00 97.75 85 TYR A O 1
ATOM 696 N N . LYS A 1 86 ? 9.275 -7.128 0.083 1.00 97.75 86 LYS A N 1
ATOM 697 C CA . LYS A 1 86 ? 10.015 -6.638 1.246 1.00 97.75 86 LYS A CA 1
ATOM 698 C C . LYS A 1 86 ? 9.128 -6.523 2.477 1.00 97.75 86 LYS A C 1
ATOM 700 O O . LYS A 1 86 ? 8.124 -5.815 2.456 1.00 97.75 86 LYS A O 1
ATOM 705 N N . ASP A 1 87 ? 9.509 -7.200 3.558 1.00 95.88 87 ASP A N 1
ATOM 706 C CA . ASP A 1 87 ? 8.844 -7.172 4.865 1.00 95.88 87 ASP A CA 1
ATOM 707 C C . ASP A 1 87 ? 7.328 -7.453 4.764 1.00 95.88 87 ASP A C 1
ATOM 709 O O . ASP A 1 87 ? 6.506 -6.828 5.441 1.00 95.88 87 ASP A O 1
ATOM 713 N N . GLY A 1 88 ? 6.955 -8.376 3.869 1.00 95.06 88 GLY A N 1
ATOM 714 C CA . GLY A 1 88 ? 5.568 -8.749 3.569 1.00 95.06 88 GLY A CA 1
ATOM 715 C C . GLY A 1 88 ? 4.806 -7.784 2.650 1.00 95.06 88 GLY A C 1
ATOM 716 O O . GLY A 1 88 ? 3.624 -8.005 2.416 1.00 95.06 88 GLY A O 1
ATOM 717 N N . SER A 1 89 ? 5.449 -6.725 2.155 1.00 97.50 89 SER A N 1
ATOM 718 C CA . SER A 1 89 ? 4.906 -5.808 1.141 1.00 97.50 89 SER A CA 1
ATOM 719 C C . SER A 1 89 ? 5.320 -6.252 -0.264 1.00 97.50 89 SER A C 1
ATOM 721 O O . SER A 1 89 ? 6.375 -6.877 -0.420 1.00 97.50 89 SER A O 1
ATOM 723 N N . ARG A 1 90 ? 4.522 -5.893 -1.273 1.00 97.19 90 ARG A N 1
ATOM 724 C CA . ARG A 1 90 ? 4.777 -6.160 -2.694 1.00 97.19 90 ARG A CA 1
ATOM 725 C C . ARG A 1 90 ? 4.842 -4.848 -3.467 1.00 97.19 90 ARG A C 1
ATOM 727 O O . ARG A 1 90 ? 4.021 -3.949 -3.274 1.00 97.19 90 ARG A O 1
ATOM 734 N N . PHE A 1 91 ? 5.829 -4.752 -4.344 1.00 98.00 91 PHE A N 1
ATOM 735 C CA . PHE A 1 91 ? 6.078 -3.588 -5.179 1.00 98.00 91 PHE A CA 1
ATOM 736 C C . PHE A 1 91 ? 6.200 -4.032 -6.628 1.00 98.00 91 PHE A 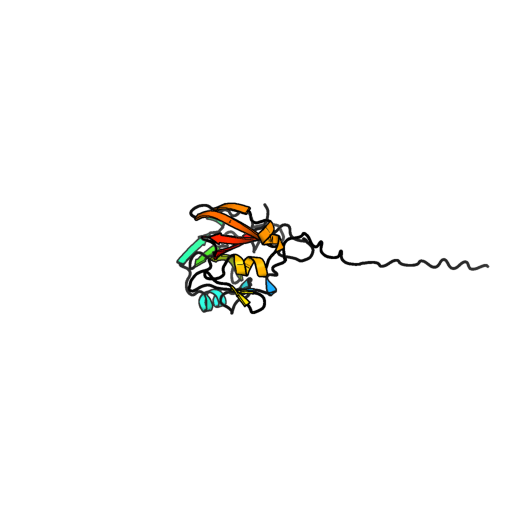C 1
ATOM 738 O O . PHE A 1 91 ? 6.908 -5.000 -6.908 1.00 98.00 91 PHE A O 1
ATOM 745 N N . GLU A 1 92 ? 5.555 -3.310 -7.534 1.00 97.44 92 GLU A N 1
ATOM 746 C CA . GLU A 1 92 ? 5.781 -3.476 -8.967 1.00 97.44 92 GLU A CA 1
ATOM 747 C C . GLU A 1 92 ? 6.969 -2.638 -9.402 1.00 97.44 92 GLU A C 1
ATOM 749 O O . GLU A 1 92 ? 7.144 -1.503 -8.952 1.00 97.44 92 GLU A O 1
ATOM 754 N N . ASN A 1 93 ? 7.779 -3.198 -10.291 1.00 97.69 93 ASN A N 1
ATOM 755 C CA . ASN A 1 93 ? 8.885 -2.508 -10.920 1.00 97.69 93 ASN A CA 1
ATOM 756 C C . ASN A 1 93 ? 8.820 -2.668 -12.436 1.00 97.69 93 ASN A C 1
ATOM 758 O O . ASN A 1 93 ? 8.843 -3.791 -12.939 1.00 97.69 93 ASN A O 1
ATOM 762 N N . SER A 1 94 ? 8.868 -1.530 -13.131 1.00 96.19 94 SER A N 1
ATOM 763 C CA . SER A 1 94 ? 9.173 -1.463 -14.556 1.00 96.19 94 SER A CA 1
ATOM 764 C C . SER A 1 94 ? 10.372 -0.551 -14.787 1.00 96.19 94 SER A C 1
ATOM 766 O O . SER A 1 94 ? 10.359 0.636 -14.456 1.00 96.19 94 SER A O 1
ATOM 768 N N . LYS A 1 95 ? 11.464 -1.100 -15.331 1.00 93.75 95 LYS A N 1
ATOM 769 C CA . LYS A 1 95 ? 12.735 -0.377 -15.541 1.00 93.75 95 LYS A CA 1
ATOM 770 C C . LYS A 1 95 ? 13.205 0.335 -14.256 1.00 93.75 95 LYS A C 1
ATOM 772 O O . LYS A 1 95 ? 13.598 -0.324 -13.295 1.00 93.75 95 LYS A O 1
ATOM 777 N N . ASN A 1 96 ? 13.206 1.671 -14.237 1.00 95.12 96 ASN A N 1
ATOM 778 C CA . ASN A 1 96 ? 13.623 2.475 -13.082 1.00 95.12 96 ASN A CA 1
ATOM 779 C C . ASN A 1 96 ? 12.448 2.925 -12.193 1.00 95.12 96 ASN A C 1
ATOM 781 O O . ASN A 1 96 ? 12.680 3.567 -11.168 1.00 95.12 96 ASN A O 1
ATOM 785 N N . GLU A 1 97 ? 11.215 2.608 -12.575 1.00 97.19 97 GLU A N 1
ATOM 786 C CA . GLU A 1 97 ? 9.992 3.012 -11.888 1.00 97.19 97 GLU A CA 1
ATOM 787 C C . GLU A 1 97 ? 9.530 1.909 -10.939 1.00 97.19 97 GLU A C 1
ATOM 789 O O . GLU A 1 97 ? 9.600 0.719 -11.252 1.00 97.19 97 GLU A O 1
ATOM 794 N N . PHE A 1 98 ? 9.100 2.314 -9.751 1.00 98.19 98 PHE A N 1
ATOM 795 C CA . PHE A 1 98 ? 8.539 1.455 -8.722 1.00 98.19 98 PHE A CA 1
ATOM 796 C C . PHE A 1 98 ? 7.187 1.998 -8.287 1.00 98.19 98 PHE A C 1
ATOM 798 O O . PHE A 1 98 ? 7.001 3.214 -8.189 1.00 98.19 98 PHE A O 1
ATOM 805 N N . ALA A 1 99 ? 6.273 1.090 -7.968 1.00 98.00 99 ALA A N 1
ATOM 806 C CA . ALA A 1 99 ? 5.007 1.413 -7.340 1.00 98.00 99 ALA A CA 1
ATOM 807 C C . ALA A 1 99 ? 4.741 0.482 -6.158 1.00 98.00 99 ALA A C 1
ATOM 809 O O . ALA A 1 99 ? 5.004 -0.720 -6.226 1.00 98.00 99 ALA A O 1
ATOM 810 N N . VAL A 1 100 ? 4.196 1.030 -5.069 1.00 97.81 100 VAL A N 1
ATOM 811 C CA . VAL A 1 100 ? 3.603 0.188 -4.023 1.00 97.81 100 VAL A CA 1
ATOM 812 C C . VAL A 1 100 ? 2.310 -0.418 -4.556 1.00 97.81 100 VAL A C 1
ATOM 814 O O . VAL A 1 100 ? 1.400 0.314 -4.962 1.00 97.81 100 VAL A O 1
ATOM 817 N N . ASP A 1 101 ? 2.246 -1.743 -4.511 1.00 96.31 101 ASP A N 1
ATOM 818 C CA . ASP A 1 101 ? 1.074 -2.528 -4.880 1.00 96.31 101 ASP A CA 1
ATOM 819 C C . ASP A 1 101 ? 0.338 -3.011 -3.617 1.00 96.31 101 ASP A C 1
ATOM 821 O O . ASP A 1 101 ? -0.807 -2.628 -3.354 1.00 96.31 101 ASP A O 1
ATOM 825 N N . GLU A 1 102 ? 1.063 -3.707 -2.734 1.00 96.19 102 GLU A N 1
ATOM 826 C CA . GLU A 1 102 ? 0.601 -4.101 -1.401 1.00 96.19 102 GLU A CA 1
ATOM 827 C C . GLU A 1 102 ? 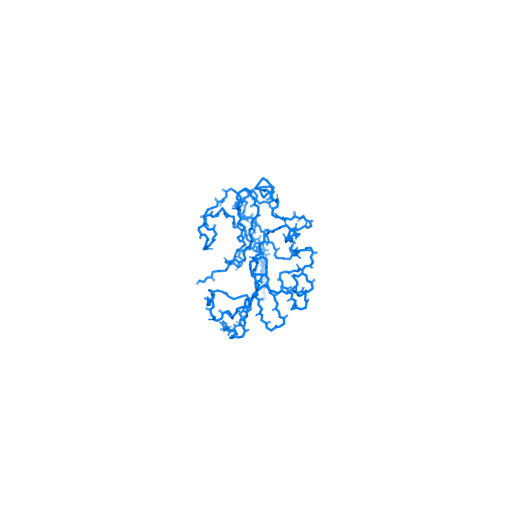1.568 -3.632 -0.313 1.00 96.19 102 GLU A C 1
ATOM 829 O O . GLU A 1 102 ? 2.786 -3.752 -0.451 1.00 96.19 102 GLU A O 1
ATOM 834 N N . PHE A 1 103 ? 1.043 -3.146 0.813 1.00 98.31 103 PHE A N 1
ATOM 835 C CA . PHE A 1 103 ? 1.853 -2.628 1.912 1.00 98.31 103 PHE A CA 1
ATOM 836 C C . PHE A 1 103 ? 1.457 -3.217 3.265 1.00 98.31 103 PHE A C 1
ATOM 838 O O . PHE A 1 103 ? 0.406 -2.905 3.839 1.00 98.31 103 PHE A O 1
ATOM 845 N N . ARG A 1 104 ? 2.358 -4.036 3.815 1.00 97.94 104 ARG A N 1
ATOM 846 C CA . ARG A 1 104 ? 2.208 -4.677 5.121 1.00 97.94 104 ARG A CA 1
ATOM 847 C C . ARG A 1 104 ? 2.616 -3.715 6.231 1.00 97.94 104 ARG A C 1
ATOM 849 O O . ARG A 1 104 ? 3.767 -3.285 6.332 1.00 97.94 104 ARG A O 1
ATOM 856 N N . PHE A 1 105 ? 1.680 -3.452 7.138 1.00 98.44 105 PHE A N 1
ATOM 857 C CA . PHE A 1 105 ? 1.953 -2.689 8.348 1.00 98.44 105 PHE A CA 1
ATOM 858 C C . PHE A 1 105 ? 2.677 -3.564 9.370 1.00 98.44 105 PHE A C 1
ATOM 860 O O . PHE A 1 105 ? 2.220 -4.649 9.728 1.00 98.44 105 PHE A O 1
ATOM 867 N N . SER A 1 106 ? 3.805 -3.076 9.878 1.00 95.81 106 SER A N 1
ATOM 868 C CA . SER A 1 106 ? 4.636 -3.793 10.848 1.00 95.81 106 SER A CA 1
ATOM 869 C C . SER A 1 106 ? 5.234 -2.819 11.867 1.00 95.81 106 SER A C 1
ATOM 871 O O . SER A 1 106 ? 4.947 -1.622 11.852 1.00 95.81 106 SER A O 1
ATOM 873 N N . LYS A 1 107 ? 6.104 -3.308 12.760 1.00 93.31 107 LYS A N 1
ATOM 874 C CA . LYS A 1 107 ? 6.881 -2.429 13.650 1.00 93.31 107 LYS A CA 1
ATOM 875 C C . LYS A 1 107 ? 7.786 -1.465 12.864 1.00 93.31 107 LYS A C 1
ATOM 877 O O . LYS A 1 107 ? 8.057 -0.367 13.346 1.00 93.31 107 LYS A O 1
ATOM 882 N N . ASN A 1 108 ? 8.230 -1.877 11.677 1.00 92.44 108 ASN A N 1
ATOM 883 C CA . ASN A 1 108 ? 9.184 -1.134 10.855 1.00 92.44 108 ASN A CA 1
ATOM 884 C C . ASN A 1 108 ? 8.497 -0.339 9.736 1.00 92.44 108 ASN A C 1
ATOM 886 O O . ASN A 1 108 ? 9.060 0.649 9.275 1.00 92.44 108 ASN A O 1
ATOM 890 N N . ASN A 1 109 ? 7.276 -0.729 9.352 1.00 96.50 109 ASN A N 1
ATOM 891 C CA . ASN A 1 109 ? 6.550 -0.148 8.227 1.00 96.50 109 ASN A CA 1
ATOM 892 C C . ASN A 1 109 ? 5.281 0.584 8.665 1.00 96.50 109 ASN A C 1
ATOM 894 O O . ASN A 1 109 ? 4.445 0.052 9.400 1.00 96.50 109 ASN A O 1
ATOM 898 N N . TYR A 1 110 ? 5.132 1.817 8.190 1.00 98.56 110 TYR A N 1
ATOM 899 C CA . TYR A 1 110 ? 3.988 2.679 8.466 1.00 98.56 110 TYR A CA 1
ATOM 900 C C . TYR A 1 110 ? 3.731 3.623 7.291 1.00 98.56 110 TYR A C 1
ATOM 902 O O . TYR A 1 110 ? 4.596 3.823 6.441 1.00 98.56 110 TYR A O 1
ATOM 910 N N . ILE A 1 111 ? 2.565 4.262 7.281 1.00 98.75 111 ILE A N 1
ATOM 911 C CA . ILE A 1 111 ? 2.303 5.396 6.392 1.00 98.75 111 ILE A CA 1
ATOM 912 C C . ILE A 1 111 ? 2.019 6.652 7.205 1.00 98.75 111 ILE A C 1
ATOM 914 O O . ILE A 1 111 ? 1.529 6.584 8.336 1.00 98.75 111 ILE A O 1
ATOM 918 N N . LEU A 1 112 ? 2.309 7.810 6.626 1.00 98.69 112 LEU A N 1
ATOM 919 C CA . LEU A 1 112 ? 1.643 9.049 7.002 1.00 98.69 112 LEU A CA 1
ATOM 920 C C . LEU A 1 112 ? 0.493 9.260 6.026 1.00 98.69 112 LEU A C 1
ATOM 922 O O . LEU A 1 112 ? 0.727 9.327 4.826 1.00 98.69 112 LEU A O 1
ATOM 926 N N . TYR A 1 113 ? -0.724 9.371 6.542 1.00 98.25 113 TYR A N 1
ATOM 927 C CA . TYR A 1 113 ? -1.904 9.745 5.775 1.00 98.25 113 TYR A CA 1
ATOM 928 C C . TYR A 1 113 ? -2.396 11.100 6.278 1.00 98.25 113 TYR A C 1
ATOM 930 O O . TYR A 1 113 ? -2.748 11.227 7.453 1.00 98.25 113 TYR A O 1
ATOM 938 N N . LYS A 1 114 ? -2.345 12.134 5.426 1.00 96.81 114 LYS A N 1
ATOM 939 C CA . LYS A 1 114 ? -2.647 13.532 5.807 1.00 96.81 114 LYS A CA 1
ATOM 940 C C . LYS A 1 114 ? -1.891 13.972 7.074 1.00 96.81 114 LYS A C 1
ATOM 942 O O . LYS A 1 114 ? -2.448 14.572 7.987 1.00 96.81 114 LYS A O 1
ATOM 947 N N . GLY A 1 115 ? -0.616 13.584 7.169 1.00 96.75 115 GLY A N 1
ATOM 948 C CA . GLY A 1 115 ? 0.251 13.855 8.324 1.00 96.75 115 GLY A CA 1
ATOM 949 C C . GLY A 1 115 ? 0.021 12.962 9.552 1.00 96.75 115 GLY A C 1
ATOM 950 O O . GLY A 1 115 ? 0.852 12.956 10.459 1.00 96.75 115 GLY A O 1
ATOM 951 N N . LYS A 1 116 ? -1.047 12.154 9.594 1.00 97.94 116 LYS A N 1
ATOM 952 C CA . LYS A 1 116 ? -1.302 11.206 10.685 1.00 97.94 116 LYS A CA 1
ATOM 953 C C . LYS A 1 116 ? -0.596 9.879 10.428 1.00 97.94 116 LYS A C 1
ATOM 955 O O . LYS A 1 116 ? -0.767 9.266 9.378 1.00 97.94 116 LYS A O 1
ATOM 960 N N . LYS A 1 117 ? 0.156 9.393 11.415 1.00 98.31 117 LYS A N 1
ATOM 961 C CA . LYS A 1 117 ? 0.812 8.083 11.340 1.00 98.31 117 LYS A CA 1
ATOM 962 C C . LYS A 1 117 ? -0.198 6.945 11.490 1.00 98.31 117 LYS A C 1
ATOM 964 O O . LYS A 1 117 ? -0.843 6.838 12.532 1.00 98.31 117 LYS A O 1
ATOM 969 N N . LEU A 1 118 ? -0.269 6.072 10.488 1.00 98.69 118 LEU A N 1
ATOM 970 C CA . LEU A 1 118 ? -0.988 4.798 10.533 1.00 98.69 118 LEU A CA 1
ATOM 971 C C . LEU A 1 118 ? 0.028 3.650 10.492 1.00 98.69 118 LEU A C 1
ATOM 973 O O . LEU A 1 118 ? 0.930 3.637 9.656 1.00 98.69 118 LEU A O 1
ATOM 977 N N . SER A 1 119 ? -0.077 2.714 11.431 1.00 98.62 119 SER A N 1
ATOM 978 C CA . SER A 1 119 ? 0.892 1.624 11.631 1.00 98.62 119 SER A CA 1
ATOM 979 C C . SER A 1 119 ? 0.196 0.344 12.089 1.00 98.62 119 SER A C 1
ATOM 981 O O . SER A 1 119 ? -1.008 0.353 12.328 1.00 98.62 119 SER A O 1
ATOM 983 N N . SER A 1 120 ? 0.953 -0.728 12.340 1.00 98.31 120 SER A N 1
ATOM 984 C CA . SER A 1 120 ? 0.406 -1.984 12.880 1.00 98.31 120 SER A CA 1
ATOM 985 C C . SER A 1 120 ? -0.235 -1.852 14.272 1.00 98.31 120 SER A C 1
ATOM 987 O O . SER A 1 120 ? -0.796 -2.811 14.791 1.00 98.31 120 SER A O 1
ATOM 989 N N . GLN A 1 121 ? -0.084 -0.701 14.937 1.00 98.38 121 GLN A N 1
ATOM 990 C CA . GLN A 1 121 ? -0.742 -0.406 16.214 1.00 98.38 121 GLN A CA 1
ATOM 991 C C . GLN A 1 121 ? -2.049 0.372 16.055 1.00 98.38 121 GLN A C 1
ATOM 993 O O . GLN A 1 121 ? -2.783 0.493 17.031 1.00 98.38 121 GLN A O 1
ATOM 998 N N . THR A 1 122 ? -2.353 0.869 14.853 1.00 98.69 122 THR A N 1
ATOM 999 C CA . THR A 1 122 ? -3.597 1.591 14.581 1.00 98.69 122 THR A CA 1
ATOM 1000 C C . THR A 1 122 ? -4.777 0.649 14.763 1.00 98.69 122 THR A C 1
ATOM 1002 O O . THR A 1 122 ? -4.862 -0.406 14.135 1.00 98.69 122 THR A O 1
ATOM 1005 N N . THR A 1 123 ? -5.676 1.030 15.659 1.00 98.50 123 THR A N 1
ATOM 1006 C CA . THR A 1 123 ? -6.816 0.219 16.082 1.00 98.50 123 THR A CA 1
ATOM 1007 C C . THR A 1 123 ? -8.026 0.425 15.185 1.00 98.50 123 THR A C 1
ATOM 1009 O O . THR A 1 123 ? -8.193 1.470 14.555 1.00 98.50 123 THR A O 1
ATOM 1012 N N . ILE A 1 124 ? -8.939 -0.542 15.201 1.00 97.81 124 ILE A N 1
ATOM 1013 C CA . ILE A 1 124 ? -10.236 -0.436 14.530 1.00 97.81 124 ILE A CA 1
ATOM 1014 C C . ILE A 1 124 ? -11.036 0.801 14.978 1.00 97.81 124 ILE A C 1
ATOM 1016 O O . ILE A 1 124 ? -11.700 1.437 14.166 1.00 97.81 124 ILE A O 1
ATOM 1020 N N . THR A 1 125 ? -10.918 1.206 16.246 1.00 98.12 125 THR A N 1
ATOM 1021 C CA . THR A 1 125 ? -11.560 2.420 16.775 1.00 98.12 125 THR A CA 1
ATOM 1022 C C . THR A 1 125 ? -10.986 3.686 16.144 1.00 98.12 125 THR A C 1
ATOM 1024 O O . THR A 1 125 ? -11.718 4.638 15.882 1.00 98.12 125 THR A O 1
ATOM 1027 N N . GLU A 1 126 ? -9.679 3.724 15.890 1.00 98.38 126 GLU A N 1
ATOM 1028 C CA . GLU A 1 126 ? -9.049 4.839 15.183 1.00 98.38 126 GLU A CA 1
ATOM 1029 C C . GLU A 1 126 ? -9.394 4.836 13.696 1.00 98.38 126 GLU A C 1
ATOM 1031 O O . GLU A 1 126 ? -9.631 5.911 13.146 1.00 98.38 126 GLU A O 1
ATOM 1036 N N . LEU A 1 127 ? -9.473 3.658 13.068 1.00 98.31 127 LEU A N 1
ATOM 1037 C CA . LEU A 1 127 ? -9.930 3.518 11.685 1.00 98.31 127 LEU A CA 1
ATOM 1038 C C . LEU A 1 127 ? -11.377 3.993 11.534 1.00 98.31 127 LEU A C 1
ATOM 1040 O O . LEU A 1 127 ? -11.645 4.782 10.641 1.00 98.31 127 LEU A O 1
ATOM 1044 N N . LYS A 1 128 ? -12.281 3.650 12.460 1.00 97.88 128 LYS A N 1
ATOM 1045 C CA . LYS A 1 128 ? -13.676 4.132 12.464 1.00 97.88 128 LYS A CA 1
ATOM 1046 C C . LYS A 1 128 ? -13.805 5.650 12.577 1.00 97.88 128 LYS A C 1
ATOM 1048 O O . LYS A 1 128 ? -14.772 6.215 12.088 1.00 97.88 128 LYS A O 1
ATOM 1053 N N . LYS A 1 129 ? -12.836 6.327 13.195 1.00 97.56 129 LYS A N 1
ATOM 1054 C CA . LYS A 1 129 ? -12.799 7.799 13.216 1.00 97.56 129 LYS A CA 1
ATOM 1055 C C . LYS A 1 129 ? -12.311 8.395 11.897 1.00 97.56 129 LYS A C 1
ATOM 1057 O O . LYS A 1 129 ? -12.659 9.529 11.597 1.00 97.56 129 LYS A O 1
ATOM 1062 N N . LEU A 1 130 ? -11.456 7.678 11.168 1.00 97.12 130 LEU A N 1
ATOM 1063 C CA . LEU A 1 130 ? -10.898 8.134 9.894 1.00 97.12 130 LEU A CA 1
ATOM 1064 C C . LEU A 1 130 ? -11.821 7.826 8.716 1.00 97.12 130 LEU A C 1
ATOM 1066 O O . LEU A 1 130 ? -11.924 8.646 7.811 1.00 97.12 130 LEU A O 1
ATOM 1070 N N . PHE A 1 131 ? -12.464 6.662 8.753 1.00 97.56 131 PHE A N 1
ATOM 1071 C CA . PHE A 1 131 ? -13.269 6.103 7.675 1.00 97.56 131 PHE A CA 1
ATOM 1072 C C . PHE A 1 131 ? -14.605 5.554 8.219 1.00 97.56 131 PHE A C 1
ATOM 1074 O O . PHE A 1 131 ? -14.820 4.340 8.202 1.00 97.56 131 PHE A O 1
ATOM 1081 N N . PRO A 1 132 ? -15.457 6.393 8.840 1.00 97.12 132 PRO A N 1
ATOM 1082 C CA . PRO A 1 132 ? -16.707 5.945 9.454 1.00 97.12 132 PRO A CA 1
ATOM 1083 C C . PRO A 1 132 ? -17.648 5.177 8.514 1.00 97.12 132 PRO A C 1
ATOM 1085 O O . PRO A 1 132 ? -18.208 4.173 8.954 1.00 97.12 132 PRO A O 1
ATOM 1088 N N . ASN A 1 133 ? -17.806 5.602 7.260 1.00 97.06 133 ASN A N 1
ATOM 1089 C CA . ASN A 1 133 ? -18.677 4.966 6.271 1.00 97.06 133 ASN A CA 1
ATOM 1090 C C . ASN A 1 133 ? -18.116 3.603 5.866 1.00 97.06 133 ASN A C 1
ATOM 1092 O O . ASN A 1 133 ? -18.772 2.587 6.090 1.00 97.06 133 ASN A O 1
ATOM 1096 N N . ALA A 1 134 ? -16.854 3.546 5.427 1.00 97.44 134 ALA A N 1
ATOM 1097 C CA . ALA A 1 134 ? -16.231 2.282 5.034 1.00 97.44 134 ALA A CA 1
ATOM 1098 C C . ALA A 1 134 ? -16.164 1.267 6.188 1.00 97.44 134 ALA A C 1
ATOM 1100 O O . ALA A 1 134 ? -16.225 0.060 5.973 1.00 97.44 134 ALA A O 1
ATOM 1101 N N . MET A 1 135 ? -16.063 1.745 7.431 1.00 97.50 135 MET A N 1
ATOM 1102 C CA . MET A 1 135 ? -16.094 0.906 8.630 1.00 97.50 135 MET A CA 1
ATOM 1103 C C . MET A 1 135 ? -17.493 0.408 9.010 1.00 97.50 135 MET A C 1
ATOM 1105 O O . MET A 1 135 ? -17.581 -0.591 9.728 1.00 97.50 135 MET A O 1
ATOM 1109 N N . ASN A 1 136 ? -18.567 1.069 8.573 1.00 96.12 136 ASN A N 1
ATOM 1110 C CA . ASN A 1 136 ? -19.926 0.534 8.698 1.00 96.12 136 ASN A CA 1
ATOM 1111 C C . ASN A 1 136 ? -20.164 -0.602 7.691 1.00 96.12 136 ASN A C 1
ATOM 1113 O O . ASN A 1 136 ? -20.860 -1.558 8.026 1.00 96.12 136 ASN A O 1
ATOM 1117 N N . ASP A 1 137 ? -19.488 -0.548 6.541 1.00 95.69 137 ASP A N 1
ATOM 1118 C CA . ASP A 1 137 ? -19.549 -1.550 5.468 1.00 95.69 137 ASP A CA 1
ATOM 1119 C C . ASP A 1 137 ? -18.404 -2.579 5.536 1.00 95.69 137 ASP A C 1
ATOM 1121 O O . ASP A 1 137 ? -17.985 -3.158 4.531 1.00 95.69 137 ASP A O 1
ATOM 1125 N N . ILE A 1 138 ? -17.860 -2.817 6.734 1.00 97.12 138 ILE A N 1
ATOM 1126 C CA . ILE A 1 138 ? -16.747 -3.750 6.925 1.00 97.12 138 ILE A CA 1
ATOM 1127 C C . ILE A 1 138 ? -17.137 -5.183 6.536 1.00 97.12 138 ILE A C 1
ATOM 1129 O O . ILE A 1 138 ? -18.067 -5.781 7.077 1.00 97.12 138 ILE A O 1
ATOM 1133 N N . GLY A 1 139 ? -16.372 -5.758 5.611 1.00 97.12 139 GLY A N 1
ATOM 1134 C CA . GLY A 1 139 ? -16.545 -7.119 5.123 1.00 97.12 139 GLY A CA 1
ATOM 1135 C C . GLY A 1 139 ? -15.530 -8.095 5.708 1.00 97.12 139 GLY A C 1
ATOM 1136 O O . GLY A 1 139 ? -14.684 -7.756 6.538 1.00 97.12 139 GLY A O 1
ATOM 1137 N N . THR A 1 140 ? -15.598 -9.342 5.249 1.00 97.31 140 THR A N 1
ATOM 1138 C CA . THR A 1 140 ? -14.576 -10.367 5.496 1.00 97.31 140 THR A CA 1
ATOM 1139 C C . THR A 1 140 ? -14.246 -11.064 4.187 1.00 97.31 140 THR A C 1
ATOM 1141 O O . THR A 1 140 ? -15.147 -11.400 3.423 1.00 97.31 140 THR A O 1
ATOM 1144 N N . ILE A 1 141 ? -12.962 -11.297 3.939 1.00 95.88 141 ILE A N 1
ATOM 1145 C CA . ILE A 1 141 ? -12.465 -11.999 2.756 1.00 95.88 141 ILE A CA 1
ATOM 1146 C C . ILE A 1 141 ? -11.416 -13.026 3.176 1.00 95.88 141 ILE A C 1
ATOM 1148 O O . ILE A 1 141 ? -10.654 -12.790 4.114 1.00 95.88 141 ILE A O 1
ATOM 1152 N N . ASP A 1 142 ? -11.409 -14.178 2.510 1.00 94.81 142 ASP A N 1
ATOM 1153 C CA . ASP A 1 142 ? -10.357 -15.176 2.679 1.00 94.81 142 ASP A CA 1
ATOM 1154 C C . ASP A 1 142 ? -9.168 -14.799 1.793 1.00 94.81 142 ASP A C 1
ATOM 1156 O O . ASP A 1 142 ? -9.299 -14.706 0.571 1.00 94.81 142 ASP A O 1
ATOM 1160 N N . VAL A 1 143 ? -8.033 -14.500 2.417 1.00 90.00 143 VAL A N 1
ATOM 1161 C CA . VAL A 1 143 ? -6.808 -14.099 1.729 1.00 90.00 143 VAL A CA 1
ATOM 1162 C C . VAL A 1 143 ? -5.850 -15.281 1.746 1.00 90.00 143 VAL A C 1
ATOM 1164 O O . VAL A 1 143 ? -5.540 -15.828 2.807 1.00 90.00 143 VAL A O 1
ATOM 1167 N N . TYR A 1 144 ? -5.371 -15.672 0.564 1.00 85.19 144 TYR A N 1
ATOM 1168 C CA . TYR A 1 144 ? -4.453 -16.797 0.411 1.00 85.19 144 TYR A CA 1
ATOM 1169 C C . TYR A 1 144 ? -3.250 -16.665 1.360 1.00 85.19 144 TYR A C 1
ATOM 1171 O O . TYR A 1 144 ? -2.659 -15.594 1.477 1.00 85.19 144 TYR A O 1
ATOM 1179 N N . ASN A 1 145 ? -2.921 -17.749 2.069 1.00 87.06 145 ASN A N 1
ATOM 1180 C CA . ASN A 1 145 ? -1.888 -17.825 3.116 1.00 87.06 145 ASN A CA 1
ATOM 1181 C C . ASN A 1 145 ? -2.063 -16.904 4.344 1.00 87.06 145 ASN A C 1
ATOM 1183 O O . ASN A 1 145 ? -1.240 -16.948 5.256 1.00 87.06 145 ASN A O 1
ATOM 1187 N N . GLU A 1 146 ? -3.138 -16.121 4.424 1.00 90.88 146 GLU A N 1
ATOM 1188 C CA . GLU A 1 146 ? -3.434 -15.224 5.550 1.00 90.88 146 GLU A CA 1
ATOM 1189 C C . GLU A 1 146 ? -4.703 -15.616 6.319 1.00 90.88 146 GLU A C 1
ATOM 1191 O O . GLU A 1 146 ? -4.835 -15.287 7.506 1.00 90.88 146 GLU A O 1
ATOM 1196 N N . GLY A 1 147 ? -5.606 -16.338 5.649 1.00 93.38 147 GLY A N 1
ATOM 1197 C CA . GLY A 1 147 ? -6.917 -16.743 6.137 1.00 93.38 147 GLY A CA 1
ATOM 1198 C C . GLY A 1 147 ? -7.951 -15.620 6.048 1.00 93.38 147 GLY A C 1
ATOM 1199 O O . GLY A 1 147 ? -7.789 -14.631 5.332 1.00 93.38 147 GLY A O 1
ATOM 1200 N N . LYS A 1 148 ? -9.031 -15.759 6.823 1.00 96.12 148 LYS A N 1
ATOM 1201 C CA . LYS A 1 148 ? -10.114 -14.768 6.869 1.00 96.12 148 LYS A CA 1
ATOM 1202 C C . LYS A 1 148 ? -9.659 -13.474 7.541 1.00 96.12 148 LYS A C 1
ATOM 1204 O O . LYS A 1 148 ? -9.353 -13.462 8.734 1.00 96.12 148 LYS A O 1
ATOM 1209 N N . LEU A 1 149 ? -9.687 -12.378 6.789 1.00 97.31 149 LEU A N 1
ATOM 1210 C CA . LEU A 1 149 ? -9.385 -11.029 7.258 1.00 97.31 149 LEU A CA 1
A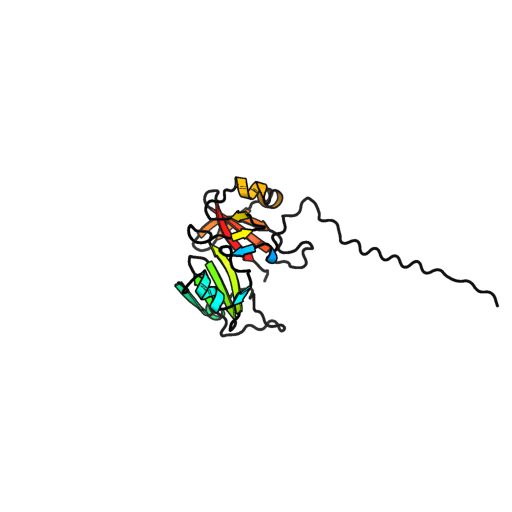TOM 1211 C C . LEU A 1 149 ? -10.610 -10.128 7.133 1.00 97.31 149 LEU A C 1
ATOM 1213 O O . LEU A 1 149 ? -11.367 -10.224 6.167 1.00 97.31 149 LEU A O 1
ATOM 1217 N N . GLN A 1 150 ? -10.772 -9.212 8.088 1.00 98.31 150 GLN A N 1
ATOM 1218 C CA . GLN A 1 150 ? -11.718 -8.114 7.926 1.00 98.31 150 GLN A CA 1
ATOM 1219 C C . GLN A 1 150 ? -11.158 -7.111 6.915 1.00 98.31 150 GLN A C 1
ATOM 1221 O O . GLN A 1 150 ? -9.950 -6.863 6.896 1.00 98.31 150 GLN A O 1
ATOM 1226 N N . VAL A 1 151 ? -12.022 -6.521 6.095 1.00 98.31 151 VAL A N 1
ATOM 1227 C CA . VAL A 1 151 ? -11.617 -5.583 5.044 1.00 98.31 151 VAL A CA 1
ATOM 1228 C C . VAL A 1 151 ? -12.618 -4.444 4.919 1.00 98.31 151 VAL A C 1
ATOM 1230 O O . VAL A 1 151 ? -13.825 -4.671 4.932 1.00 98.31 151 VAL A O 1
ATOM 1233 N N . ILE A 1 152 ? -12.109 -3.225 4.775 1.00 98.19 152 ILE A N 1
ATOM 1234 C CA . ILE A 1 152 ? -12.881 -2.074 4.298 1.00 98.19 152 ILE A CA 1
ATOM 1235 C C . ILE A 1 152 ? -12.362 -1.664 2.921 1.00 98.19 152 ILE A C 1
ATOM 1237 O O . ILE A 1 152 ? -11.181 -1.861 2.616 1.00 98.19 152 ILE A O 1
ATOM 1241 N N . GLN A 1 153 ? -13.236 -1.098 2.095 1.00 97.31 153 GLN A N 1
ATOM 1242 C CA . GLN A 1 153 ? -12.886 -0.604 0.765 1.00 97.31 153 GLN A CA 1
ATOM 1243 C C . GLN A 1 153 ? -12.989 0.916 0.749 1.00 97.31 153 GLN A C 1
ATOM 1245 O O . GLN A 1 153 ? -14.028 1.468 1.103 1.00 97.31 153 GLN A O 1
ATOM 1250 N N . LEU A 1 154 ? -11.913 1.579 0.346 1.00 97.44 154 LEU A N 1
ATOM 1251 C CA . LEU A 1 154 ? -11.844 3.025 0.187 1.00 97.44 154 LEU A CA 1
ATOM 1252 C C . LEU A 1 154 ? -11.778 3.364 -1.295 1.00 97.44 154 LEU A C 1
ATOM 1254 O O . LEU A 1 154 ? -11.146 2.654 -2.081 1.00 97.44 154 LEU A O 1
ATOM 1258 N N . ARG A 1 155 ? -12.396 4.481 -1.660 1.00 95.75 155 ARG A N 1
ATOM 1259 C CA . ARG A 1 155 ? -12.322 5.007 -3.020 1.00 95.75 155 ARG A CA 1
ATOM 1260 C C . ARG A 1 155 ? -10.948 5.617 -3.268 1.00 95.75 155 ARG A C 1
ATOM 1262 O O . ARG A 1 155 ? -10.376 6.236 -2.366 1.00 95.75 155 ARG A O 1
ATOM 1269 N N . GLU A 1 156 ? -10.423 5.471 -4.479 1.00 92.50 156 GLU A N 1
ATOM 1270 C CA . GLU A 1 156 ? -9.137 6.083 -4.844 1.00 92.50 156 GLU A CA 1
ATOM 1271 C C . GLU A 1 156 ? -9.275 7.490 -5.442 1.00 92.50 156 GLU A C 1
ATOM 1273 O O . GLU A 1 156 ? -8.315 8.266 -5.420 1.00 92.50 156 GLU A O 1
ATOM 1278 N N . ASP A 1 157 ? -10.480 7.859 -5.887 1.00 91.75 157 ASP A N 1
ATOM 1279 C CA . ASP A 1 157 ? -10.800 9.184 -6.406 1.00 91.75 157 ASP A CA 1
ATOM 1280 C C . ASP A 1 157 ? -12.190 9.682 -5.955 1.00 91.75 157 ASP A C 1
ATOM 1282 O O . ASP A 1 157 ? -13.039 8.928 -5.482 1.00 91.75 157 ASP A O 1
ATOM 1286 N N . GLU A 1 158 ? -12.405 10.997 -6.049 1.00 89.88 158 GLU A N 1
ATOM 1287 C CA . GLU A 1 158 ? -13.620 11.665 -5.548 1.00 89.88 158 GLU A CA 1
ATOM 1288 C C . GLU A 1 158 ? -14.862 11.390 -6.396 1.00 89.88 158 GLU A C 1
ATOM 1290 O O . GLU A 1 158 ? -15.980 11.468 -5.883 1.00 89.88 158 GLU A O 1
ATOM 1295 N N . HIS A 1 159 ? -14.671 11.083 -7.678 1.00 88.12 159 HIS A N 1
ATOM 1296 C CA . HIS A 1 159 ? -15.728 11.044 -8.682 1.00 88.12 159 HIS A CA 1
ATOM 1297 C C . HIS A 1 159 ? -16.022 9.622 -9.185 1.00 88.12 159 HIS A C 1
ATOM 1299 O O . HIS A 1 159 ? -16.897 9.472 -10.032 1.00 88.12 159 HIS A O 1
ATOM 1305 N N . ASN A 1 160 ? -15.347 8.598 -8.642 1.00 84.88 160 ASN A N 1
ATOM 1306 C CA . ASN A 1 160 ? -15.407 7.206 -9.100 1.00 84.88 160 ASN A CA 1
ATOM 1307 C C . ASN A 1 160 ? -15.100 7.088 -10.599 1.00 84.88 160 ASN A C 1
ATOM 1309 O O . ASN A 1 160 ? -15.830 6.441 -11.344 1.00 84.88 160 ASN A O 1
ATOM 1313 N N . ILE A 1 161 ? -14.060 7.792 -11.054 1.00 86.31 161 ILE A N 1
ATOM 1314 C CA . ILE A 1 161 ? -13.583 7.675 -12.438 1.00 86.31 161 ILE A CA 1
ATOM 1315 C C . ILE A 1 161 ? -12.929 6.306 -12.637 1.00 86.31 161 ILE A C 1
ATOM 1317 O O . ILE A 1 161 ? -13.045 5.728 -13.715 1.00 86.31 161 ILE A O 1
ATOM 1321 N N . SER A 1 162 ? -12.238 5.808 -11.610 1.00 84.00 162 SER A N 1
ATOM 1322 C CA . SER A 1 162 ? -11.673 4.467 -11.590 1.00 84.00 162 SER A CA 1
ATOM 1323 C C . SER A 1 162 ? -12.602 3.491 -10.870 1.00 84.00 162 SER A C 1
ATOM 1325 O O . SER A 1 162 ? -13.157 3.808 -9.818 1.00 84.00 162 SER A O 1
ATOM 1327 N N . ASP A 1 163 ? -12.700 2.275 -11.403 1.00 86.06 163 ASP A N 1
ATOM 1328 C CA . ASP A 1 163 ? -13.329 1.131 -10.731 1.00 86.06 163 ASP A CA 1
ATOM 1329 C C . ASP A 1 163 ? -12.398 0.485 -9.679 1.00 86.06 163 ASP A C 1
ATOM 1331 O O . ASP A 1 163 ? -12.788 -0.423 -8.932 1.00 86.06 163 ASP A O 1
ATOM 1335 N N . GLY A 1 164 ? -11.142 0.939 -9.618 1.00 91.69 164 GLY A N 1
ATOM 1336 C CA . GLY A 1 164 ? -10.175 0.530 -8.613 1.00 91.69 164 GLY A CA 1
ATOM 1337 C C . GLY A 1 164 ? -10.500 1.066 -7.219 1.00 91.69 164 GLY A C 1
ATOM 1338 O O . GLY A 1 164 ? -11.265 2.011 -7.011 1.00 91.69 164 GLY A O 1
ATOM 1339 N N . HIS A 1 165 ? -9.933 0.409 -6.212 1.00 94.38 165 HIS A N 1
ATOM 1340 C CA . HIS A 1 165 ? -10.166 0.754 -4.817 1.00 94.38 165 HIS A CA 1
ATOM 1341 C C . HIS A 1 165 ? -9.013 0.331 -3.912 1.00 94.38 165 HIS A C 1
ATOM 1343 O O . HIS A 1 165 ? -8.287 -0.632 -4.161 1.00 94.38 165 HIS A O 1
ATOM 1349 N N . ILE A 1 166 ? -8.873 1.038 -2.793 1.00 96.94 166 ILE A N 1
ATOM 1350 C CA . ILE A 1 166 ? -7.880 0.726 -1.769 1.00 96.94 166 ILE A CA 1
ATOM 1351 C C . ILE A 1 166 ? -8.540 -0.167 -0.724 1.00 96.94 166 ILE A C 1
ATOM 1353 O O . ILE A 1 166 ? -9.414 0.260 0.031 1.00 96.94 166 ILE A O 1
ATOM 1357 N N . LYS A 1 167 ? -8.099 -1.421 -0.650 1.00 97.44 167 LYS A N 1
ATOM 1358 C CA . LYS A 1 167 ? -8.516 -2.360 0.394 1.00 97.44 167 LYS A CA 1
ATOM 1359 C C . LYS A 1 167 ? -7.640 -2.161 1.620 1.00 97.44 167 LYS A C 1
ATOM 1361 O O . LYS A 1 167 ? -6.421 -2.286 1.528 1.00 97.44 167 LYS A O 1
ATOM 1366 N N . ILE A 1 168 ? -8.254 -1.896 2.770 1.00 98.38 168 ILE A N 1
ATOM 1367 C CA . ILE A 1 168 ? -7.574 -1.873 4.068 1.00 98.38 168 ILE A CA 1
ATOM 1368 C C . ILE A 1 168 ? -7.986 -3.112 4.852 1.00 98.38 168 ILE A C 1
ATOM 1370 O O . ILE A 1 168 ? -9.160 -3.298 5.171 1.00 98.38 168 ILE A O 1
ATOM 1374 N N . PHE A 1 169 ? -7.009 -3.947 5.188 1.00 98.44 169 PHE A N 1
ATOM 1375 C CA . PHE A 1 169 ? -7.225 -5.186 5.921 1.00 98.44 169 PHE A CA 1
ATOM 1376 C C . PHE A 1 169 ? -6.934 -5.003 7.404 1.00 98.44 169 PHE A C 1
ATOM 1378 O O . PHE A 1 169 ? -5.950 -4.367 7.799 1.00 98.44 169 PHE A O 1
ATOM 1385 N N . ILE A 1 170 ? -7.778 -5.617 8.224 1.00 98.56 170 ILE A N 1
ATOM 1386 C CA . ILE A 1 170 ? -7.737 -5.562 9.679 1.00 98.56 170 ILE A CA 1
ATOM 1387 C C . ILE A 1 170 ? -7.585 -6.992 10.203 1.00 98.56 170 ILE A C 1
ATOM 1389 O O . ILE A 1 170 ? -8.341 -7.895 9.839 1.00 98.56 170 ILE A O 1
ATOM 1393 N N . LYS A 1 171 ? -6.600 -7.195 11.082 1.00 97.50 171 LYS A N 1
ATOM 1394 C CA . LYS A 1 171 ? -6.309 -8.477 11.738 1.00 97.50 171 LYS A CA 1
ATOM 1395 C C . LYS A 1 171 ? -6.211 -8.237 13.238 1.00 97.50 171 LYS A C 1
ATOM 1397 O O . LYS A 1 171 ? -5.506 -7.332 13.678 1.00 97.50 171 LYS A O 1
ATOM 1402 N N . ASN A 1 172 ? -6.945 -9.017 14.031 1.00 96.31 172 ASN A N 1
ATOM 1403 C CA . ASN A 1 172 ? -6.994 -8.878 15.494 1.00 96.31 172 ASN A CA 1
ATOM 1404 C C . ASN A 1 172 ? -7.332 -7.442 15.958 1.00 96.31 172 ASN A C 1
ATOM 1406 O O . ASN A 1 172 ? -6.719 -6.913 16.886 1.00 96.31 172 ASN A O 1
ATOM 1410 N N . GLY A 1 173 ? -8.275 -6.787 15.267 1.00 97.44 173 GLY A N 1
ATOM 1411 C CA . GLY A 1 173 ? -8.726 -5.425 15.579 1.00 97.44 173 GLY A CA 1
ATOM 1412 C C . GLY A 1 173 ? -7.710 -4.315 15.280 1.00 97.44 173 GLY A C 1
ATOM 1413 O O . GLY 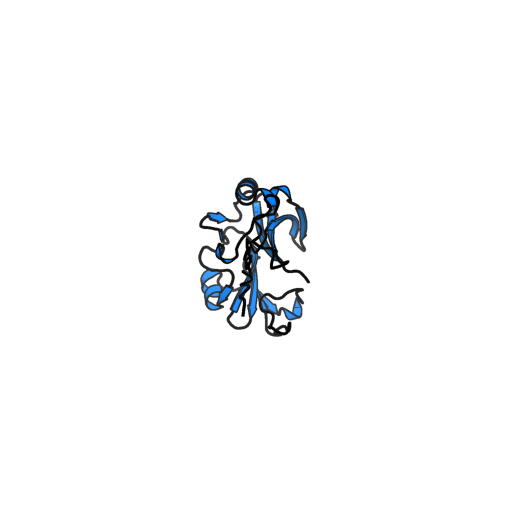A 1 173 ? -7.904 -3.182 15.732 1.00 97.44 173 GLY A O 1
ATOM 1414 N N . LYS A 1 174 ? -6.633 -4.614 14.544 1.00 98.44 174 LYS A N 1
ATOM 1415 C CA . LYS A 1 174 ? -5.583 -3.659 14.171 1.00 98.44 174 LYS A CA 1
ATOM 1416 C C . LYS A 1 174 ? -5.323 -3.651 12.669 1.00 98.44 174 LYS A C 1
ATOM 1418 O O . LYS A 1 174 ? -5.522 -4.654 11.985 1.00 98.44 174 LYS A O 1
ATOM 1423 N N . LEU A 1 175 ? -4.866 -2.504 12.179 1.00 98.50 175 LEU A N 1
ATOM 1424 C CA . LEU A 1 175 ? -4.447 -2.298 10.799 1.00 98.50 175 LEU A CA 1
ATOM 1425 C C . LEU A 1 175 ? -3.341 -3.292 10.418 1.00 98.50 175 LEU A C 1
ATOM 1427 O O . LEU A 1 175 ? -2.342 -3.413 11.128 1.00 98.50 175 LEU A O 1
ATOM 1431 N N . TYR A 1 176 ? -3.533 -4.001 9.306 1.00 98.12 176 TYR A N 1
ATOM 1432 C CA . TYR A 1 176 ? -2.697 -5.136 8.926 1.00 98.12 176 TYR A CA 1
ATOM 1433 C C . TYR A 1 176 ? -2.067 -4.988 7.539 1.00 98.12 176 TYR A C 1
ATOM 1435 O O . TYR A 1 176 ? -0.844 -5.042 7.408 1.00 98.12 176 TYR A O 1
ATOM 1443 N N . ASN A 1 177 ? -2.882 -4.754 6.511 1.00 97.38 177 ASN A N 1
ATOM 1444 C CA . ASN A 1 177 ? -2.426 -4.606 5.127 1.00 97.38 177 ASN A CA 1
ATOM 1445 C C . ASN A 1 177 ? -3.172 -3.471 4.435 1.00 97.38 177 ASN A C 1
ATOM 1447 O O . ASN A 1 177 ? -4.311 -3.173 4.800 1.00 97.38 177 ASN A O 1
ATOM 1451 N N . MET A 1 178 ? -2.572 -2.913 3.392 1.00 97.75 178 MET A N 1
ATOM 1452 C CA . MET A 1 178 ? -3.302 -2.181 2.364 1.00 97.75 178 MET A CA 1
ATOM 1453 C C . MET A 1 178 ? -2.932 -2.687 0.972 1.00 97.75 178 MET A C 1
ATOM 1455 O O . MET A 1 178 ? -1.794 -3.090 0.753 1.00 97.75 178 MET A O 1
ATOM 1459 N N . HIS A 1 179 ? -3.885 -2.660 0.049 1.00 96.12 179 HIS A N 1
ATOM 1460 C CA . HIS A 1 179 ? -3.708 -3.127 -1.326 1.00 96.12 179 HIS A CA 1
ATOM 1461 C C . HIS A 1 179 ? -4.490 -2.213 -2.266 1.00 96.12 179 HIS A C 1
ATOM 1463 O O . HIS A 1 179 ? -5.674 -1.961 -2.026 1.00 96.12 179 HIS A O 1
ATOM 1469 N N . TRP A 1 180 ? -3.836 -1.728 -3.320 1.00 94.94 180 TRP A N 1
ATOM 1470 C CA . TRP A 1 180 ? -4.530 -1.116 -4.450 1.00 94.94 180 TRP A CA 1
ATOM 1471 C C . TRP A 1 180 ? -5.067 -2.207 -5.361 1.00 94.94 180 TRP A C 1
ATOM 1473 O O . TRP A 1 180 ? -4.320 -2.817 -6.112 1.00 94.94 180 TRP A O 1
ATOM 1483 N N . TRP A 1 181 ? -6.367 -2.452 -5.278 1.00 93.06 181 TRP A N 1
ATOM 1484 C CA . TRP A 1 181 ? -7.032 -3.430 -6.119 1.00 93.06 181 TRP A CA 1
ATOM 1485 C C . TRP A 1 181 ? -7.604 -2.748 -7.359 1.00 93.06 181 TRP A C 1
ATOM 1487 O O . TRP A 1 181 ? -8.270 -1.719 -7.239 1.00 93.06 181 TRP A O 1
ATOM 1497 N N . PHE A 1 182 ? -7.404 -3.360 -8.522 1.00 88.81 182 PHE A N 1
ATOM 1498 C CA . PHE A 1 182 ? -8.022 -2.961 -9.784 1.00 88.81 182 PHE A CA 1
ATOM 1499 C C . PHE A 1 182 ? -8.833 -4.127 -10.351 1.00 88.81 182 PHE A C 1
ATOM 1501 O O . PHE A 1 182 ? -8.466 -5.287 -10.120 1.00 88.81 182 PHE A O 1
ATOM 1508 N N . PRO A 1 183 ? -9.935 -3.847 -11.065 1.00 84.12 183 PRO A N 1
ATOM 1509 C CA . PRO A 1 183 ? -10.676 -4.894 -11.736 1.00 84.12 183 PRO A CA 1
ATOM 1510 C C . PRO A 1 183 ? -9.852 -5.513 -12.862 1.00 84.12 183 PRO A C 1
ATOM 1512 O O . PRO A 1 183 ? -9.021 -4.869 -13.505 1.00 84.12 183 PRO A O 1
ATOM 1515 N N . CYS A 1 184 ? -10.168 -6.774 -13.095 1.00 75.00 184 CYS A N 1
ATOM 1516 C CA . CYS A 1 184 ? -10.057 -7.437 -14.375 1.00 75.00 184 CYS A CA 1
ATOM 1517 C C . CYS A 1 1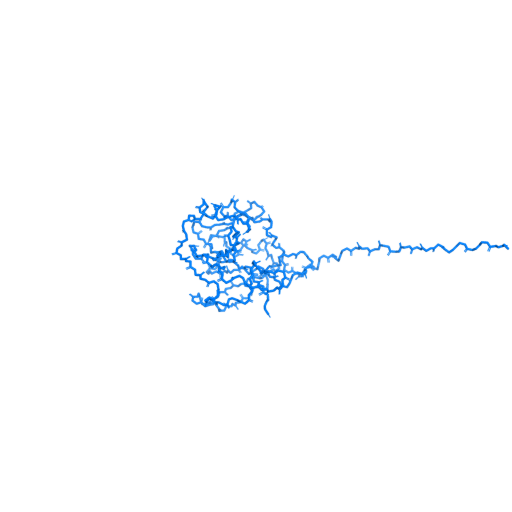84 ? -11.483 -7.824 -14.813 1.00 75.00 184 CYS A C 1
ATOM 1519 O O . CYS A 1 184 ? -11.644 -8.146 -16.002 1.00 75.00 184 CYS A O 1
#

Secondary structure (DSSP, 8-state):
---------------PPPPPTTSPPB--GGGEEETTTB-SEEEHHHHHHHT-S-SEEEEHHHH--S--TT--TTS---TT-EEEEETTEEEEEETTEEEEEEEE--SS-EEEETTEEEETT-BHHHHHHH-HHHHHT-EEEEETTTEEEEEEEEESSSS--SS-EEEEEEETTEEEEEEEE---

Sequence (184 aa):
MNNNSVNIVQNTNTENPKPDNNQNEVMKTDDILFNGKLKRFFTKKDFENVFGKADSIMLMSEEAPCSYIFENKDGTKNMDDKYYYKDGSRFENSKNEFAVDEFRFSKNNYILYKGKKLSSQTTITELKKLFPNAMNDIGTIDVYNEGKLQVIQLREDEHNISDGHIKIFIKNGKLYNMHWWFPC

Foldseek 3Di:
DDDDDDDDPDPPPPDQDDFDPLDWAAQAQVQKDKLNHDGQKDWPVVCCVQQNAFPDKDFCVVVVDPDDPPADPVRDDDRRWMWTHGPNWIWIDDDGMIGGFKFWFDPRIWMQGNNDIAGQAAFLVNVCVVTVSQSVVWDWDQDPPPGIWIWGWHHNDRRPPFPWTWIFTDDPRGTTMIGTDHDD

Organism: NCBI:txid343874

pLDDT: mean 88.69, std 17.48, range [32.44, 98.75]